Protein AF-A0A839WUX6-F1 (afdb_monomer)

Foldseek 3Di:
DDDDDDDDDDPDPPDPPPPPPWDDKDKDKAFAAQDDAPAWEWEDLDQKTKIAHLVVLVVLLVQQQDQPPCPDDDDDPPPDDSDDDPVNVVSNLSNVLSVQSVVFDWDPAAPPRRYTYHYPVSRDQSNLVNSVVCLNVNRIWMDGPPDPGTQGIWMWIKTRQDADPDDWIKIFIGSDPPDHGSDMHTHHRD

pLDDT: mean 83.86, std 19.48, range [37.06, 98.69]

Secondary structure (DSSP, 8-state):
---------------------PPPPEEEEEEPPS---SSEEEEEETTEEEEEEHHHHHHHHHTSPPPPP--S-S---TTS-S-SSHHHHHHHHHHHHHHHHHHSPPEEEE-TTS-EEEEGGGS-HHHHHHHHHHHHHT-SEEEETTSSS-BSEEEEEEE----SSSPPEEEEEESSTTSPPSEEEEE---

Structure (mmCIF, N/CA/C/O backbone):
data_AF-A0A839WUX6-F1
#
_entry.id   AF-A0A839WUX6-F1
#
loop_
_atom_site.group_PDB
_atom_site.id
_atom_site.type_symbol
_atom_site.label_atom_id
_atom_site.label_alt_id
_atom_site.label_comp_id
_atom_site.label_asym_id
_atom_site.label_entity_id
_atom_site.label_seq_id
_atom_site.pdbx_PDB_ins_code
_atom_site.Cartn_x
_atom_site.Cartn_y
_atom_site.Cartn_z
_atom_site.occupancy
_atom_site.B_iso_or_equiv
_atom_site.auth_seq_id
_atom_site.auth_comp_id
_atom_site.auth_asym_id
_atom_site.auth_atom_id
_atom_site.pdbx_PDB_model_num
ATOM 1 N N . MET A 1 1 ? -10.149 80.228 -37.136 1.00 40.75 1 MET A N 1
ATOM 2 C CA . MET A 1 1 ? -11.095 79.188 -36.665 1.00 40.75 1 MET A CA 1
ATOM 3 C C . MET A 1 1 ? -10.340 77.864 -36.632 1.00 40.75 1 MET A C 1
ATOM 5 O O . MET A 1 1 ? -10.045 77.323 -37.680 1.00 40.75 1 MET A O 1
ATOM 9 N N . ALA A 1 2 ? -9.654 77.556 -35.533 1.00 39.78 2 ALA A N 1
ATOM 10 C CA . ALA A 1 2 ? -10.158 76.909 -34.310 1.00 39.78 2 ALA A CA 1
ATOM 11 C C . ALA A 1 2 ? -10.103 75.365 -34.401 1.00 39.78 2 ALA A C 1
ATOM 13 O O . ALA A 1 2 ? -11.006 74.711 -34.904 1.00 39.78 2 ALA A O 1
ATOM 14 N N . LEU A 1 3 ? -8.946 74.877 -33.934 1.00 37.25 3 LEU A N 1
ATOM 15 C CA . LEU A 1 3 ? -8.505 73.569 -33.431 1.00 37.25 3 LEU A CA 1
ATOM 16 C C . LEU A 1 3 ? -9.354 72.296 -33.651 1.00 37.25 3 LEU A C 1
ATOM 18 O O . LEU A 1 3 ? -10.450 72.130 -33.120 1.00 37.25 3 LEU A O 1
ATOM 22 N N . ARG A 1 4 ? -8.686 71.316 -34.283 1.00 40.72 4 ARG A N 1
ATOM 23 C CA . ARG A 1 4 ? -8.955 69.868 -34.267 1.00 40.72 4 ARG A CA 1
ATOM 24 C C . ARG A 1 4 ? -9.012 69.324 -32.830 1.00 40.72 4 ARG A C 1
ATOM 26 O O . ARG A 1 4 ? -8.046 69.465 -32.084 1.00 40.72 4 ARG A O 1
ATOM 33 N N . ARG A 1 5 ? -10.093 68.622 -32.475 1.00 43.75 5 ARG A N 1
ATOM 34 C CA . ARG A 1 5 ? -10.152 67.745 -31.293 1.00 43.75 5 ARG A CA 1
ATOM 35 C C . ARG A 1 5 ? -9.674 66.346 -31.680 1.00 43.75 5 ARG A C 1
ATOM 37 O O . ARG A 1 5 ? -10.292 65.686 -32.508 1.00 43.75 5 ARG A O 1
ATOM 44 N N . ILE A 1 6 ? -8.563 65.926 -31.084 1.00 44.38 6 ILE A N 1
ATOM 45 C CA . ILE A 1 6 ? -8.033 64.563 -31.148 1.00 44.38 6 ILE A CA 1
ATOM 46 C C . ILE A 1 6 ? -8.808 63.743 -30.111 1.00 44.38 6 ILE A C 1
ATOM 48 O O . ILE A 1 6 ? -8.765 64.049 -28.922 1.00 44.38 6 ILE A O 1
ATOM 52 N N . GLY A 1 7 ? -9.563 62.746 -30.571 1.00 37.06 7 GLY A N 1
ATOM 53 C CA . GLY A 1 7 ? -10.232 61.783 -29.702 1.00 37.06 7 GLY A CA 1
ATOM 54 C C . GLY A 1 7 ? -9.217 60.789 -29.147 1.00 37.06 7 GLY A C 1
ATOM 55 O O . GLY A 1 7 ? -8.575 60.071 -29.909 1.00 37.06 7 GLY A O 1
ATOM 56 N N . ALA A 1 8 ? -9.070 60.751 -27.825 1.00 44.97 8 ALA A N 1
ATOM 57 C CA . ALA A 1 8 ? -8.334 59.704 -27.135 1.00 44.97 8 ALA A CA 1
ATOM 58 C C . ALA A 1 8 ? -9.238 58.468 -27.014 1.00 44.97 8 ALA A C 1
ATOM 60 O O . ALA A 1 8 ? -10.130 58.425 -26.169 1.00 44.97 8 ALA A O 1
ATOM 61 N N . PHE A 1 9 ? -9.028 57.472 -27.874 1.00 43.44 9 PHE A N 1
ATOM 62 C CA . PHE A 1 9 ? -9.563 56.128 -27.664 1.00 43.44 9 PHE A CA 1
ATOM 63 C C . PHE A 1 9 ? -8.596 55.383 -26.740 1.00 43.44 9 PHE A C 1
ATOM 65 O O . PHE A 1 9 ? -7.524 54.952 -27.159 1.00 43.44 9 PHE A O 1
ATOM 72 N N . ALA A 1 10 ? -8.955 55.275 -25.461 1.00 49.31 10 ALA A N 1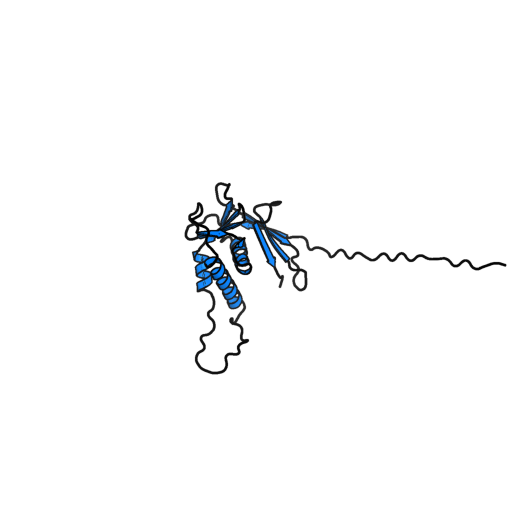
ATOM 73 C CA . ALA A 1 10 ? -8.266 54.401 -24.525 1.00 49.31 10 ALA A CA 1
ATOM 74 C C . ALA A 1 10 ? -8.616 52.947 -24.873 1.00 49.31 10 ALA A C 1
ATOM 76 O O . ALA A 1 10 ? -9.725 52.481 -24.612 1.00 49.31 10 ALA A O 1
ATOM 77 N N . LEU A 1 11 ? -7.678 52.242 -25.506 1.00 44.88 11 LEU A N 1
ATOM 78 C CA . LEU A 1 11 ? -7.774 50.807 -25.749 1.00 44.88 11 LEU A CA 1
ATOM 79 C C . LEU A 1 11 ? -7.509 50.084 -24.417 1.00 44.88 11 LEU A C 1
ATOM 81 O O . LEU A 1 11 ? -6.363 49.933 -23.996 1.00 44.88 11 LEU A O 1
ATOM 85 N N . ALA A 1 12 ? -8.568 49.673 -23.722 1.00 50.91 12 ALA A N 1
ATOM 86 C CA . ALA A 1 12 ? -8.447 48.772 -22.584 1.00 50.91 12 ALA A CA 1
ATOM 87 C C . ALA A 1 12 ? -8.091 47.371 -23.108 1.00 50.91 12 ALA A C 1
ATOM 89 O O . ALA A 1 12 ? -8.942 46.652 -23.631 1.00 50.91 12 ALA A O 1
ATOM 90 N N . LEU A 1 13 ? -6.814 47.000 -23.005 1.00 45.31 13 LEU A N 1
ATOM 91 C CA . LEU A 1 13 ? -6.336 45.638 -23.236 1.00 45.31 13 LEU A CA 1
ATOM 92 C C . LEU A 1 13 ? -6.881 44.730 -22.126 1.00 45.31 13 LEU A C 1
ATOM 94 O O . LEU A 1 13 ? -6.291 44.611 -21.055 1.00 45.31 13 LEU A O 1
ATOM 98 N N . ALA A 1 14 ? -8.021 44.090 -22.380 1.00 52.53 14 ALA A N 1
ATOM 99 C CA . ALA A 1 14 ? -8.452 42.936 -21.608 1.00 52.53 14 ALA A CA 1
ATOM 100 C C . ALA A 1 14 ? -7.542 41.756 -21.978 1.00 52.53 14 ALA A C 1
ATOM 102 O O . ALA A 1 14 ? -7.721 41.115 -23.012 1.00 52.53 14 ALA A O 1
ATOM 103 N N . LEU A 1 15 ? -6.522 41.502 -21.156 1.00 47.84 15 LEU A N 1
ATOM 104 C CA . LEU A 1 15 ? -5.757 40.260 -21.218 1.00 47.84 15 LEU A CA 1
ATOM 105 C C . LEU A 1 15 ? -6.708 39.101 -20.882 1.00 47.84 15 LEU A C 1
ATOM 107 O O . LEU A 1 15 ? -7.312 39.125 -19.806 1.00 47.84 15 LEU A O 1
ATOM 111 N N . PRO A 1 16 ? -6.860 38.085 -21.749 1.00 46.44 16 PRO A N 1
ATOM 112 C CA . PRO A 1 16 ? -7.576 36.883 -21.368 1.00 46.44 16 P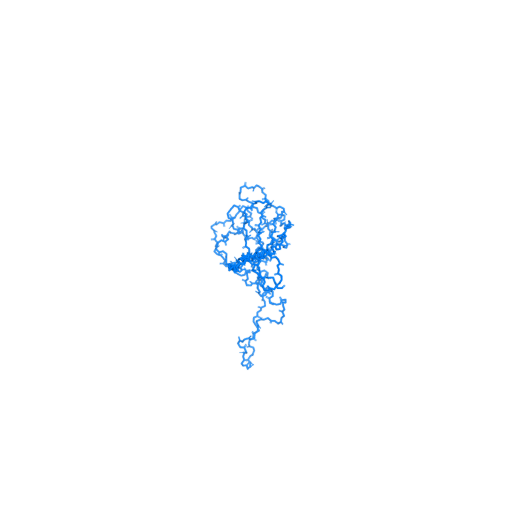RO A CA 1
ATOM 113 C C . PRO A 1 16 ? -6.741 36.172 -20.302 1.00 46.44 16 PRO A C 1
ATOM 115 O O . PRO A 1 16 ? -5.665 35.641 -20.580 1.00 46.44 16 PRO A O 1
ATOM 118 N N . THR A 1 17 ? -7.226 36.159 -19.063 1.00 48.28 17 THR A N 1
ATOM 119 C CA . THR A 1 17 ? -6.789 35.185 -18.067 1.00 48.28 17 THR A CA 1
ATOM 120 C C . THR A 1 17 ? -7.213 33.816 -18.578 1.00 48.28 17 THR A C 1
ATOM 122 O O . THR A 1 17 ? -8.337 33.366 -18.365 1.00 48.28 17 THR A O 1
ATOM 125 N N . ALA A 1 18 ? -6.313 33.154 -19.306 1.00 48.53 18 ALA A N 1
ATOM 126 C CA . ALA A 1 18 ? -6.436 31.740 -19.597 1.00 48.53 18 ALA A CA 1
ATOM 127 C C . ALA A 1 18 ? -6.372 30.999 -18.256 1.00 48.53 18 ALA A C 1
ATOM 129 O O . ALA A 1 18 ? -5.299 30.667 -17.756 1.00 48.53 18 ALA A O 1
ATOM 130 N N . ALA A 1 19 ? -7.532 30.793 -17.633 1.00 49.84 19 ALA A N 1
ATOM 131 C CA . ALA A 1 19 ? -7.674 29.838 -16.556 1.00 49.84 19 ALA A CA 1
ATOM 132 C C . ALA A 1 19 ? -7.263 28.487 -17.142 1.00 49.84 19 ALA A C 1
ATOM 134 O O . ALA A 1 19 ? -7.965 27.935 -17.991 1.00 49.84 19 ALA A O 1
ATOM 135 N N . ALA A 1 20 ? -6.085 27.994 -16.759 1.00 53.69 20 ALA A N 1
ATOM 136 C CA . ALA A 1 20 ? -5.657 26.655 -17.116 1.00 53.69 20 ALA A CA 1
ATOM 137 C C . ALA A 1 20 ? -6.766 25.699 -16.664 1.00 53.69 20 ALA A C 1
ATOM 139 O O . ALA A 1 20 ? -7.013 25.564 -15.466 1.00 53.69 20 ALA A O 1
ATOM 140 N N . ALA A 1 21 ? -7.481 25.105 -17.623 1.00 52.75 21 ALA A N 1
ATOM 141 C CA . ALA A 1 21 ? -8.574 24.189 -17.344 1.00 52.75 21 ALA A CA 1
ATOM 142 C C . ALA A 1 21 ? -8.025 23.056 -16.471 1.00 52.75 21 ALA A C 1
ATOM 144 O O . ALA A 1 21 ? -7.195 22.263 -16.924 1.00 52.75 21 ALA A O 1
ATOM 145 N N . GLN A 1 22 ? -8.410 23.044 -15.197 1.00 54.69 22 GLN A N 1
ATOM 146 C CA . GLN A 1 22 ? -8.054 21.985 -14.267 1.00 54.69 22 GLN A CA 1
ATOM 147 C C . GLN A 1 22 ? -8.889 20.770 -14.658 1.00 54.69 22 GLN A C 1
ATOM 149 O O . GLN A 1 22 ? -10.117 20.830 -14.641 1.00 54.69 22 GLN A O 1
ATOM 154 N N . THR A 1 23 ? -8.236 19.683 -15.066 1.00 58.88 23 THR A N 1
ATOM 155 C CA . THR A 1 23 ? -8.944 18.424 -15.295 1.00 58.88 23 THR A CA 1
ATOM 156 C C . THR A 1 23 ? -9.556 17.987 -13.964 1.00 58.88 23 THR A C 1
ATOM 158 O O . THR A 1 23 ? -8.824 17.951 -12.968 1.00 58.88 23 THR A O 1
ATOM 161 N N . PRO A 1 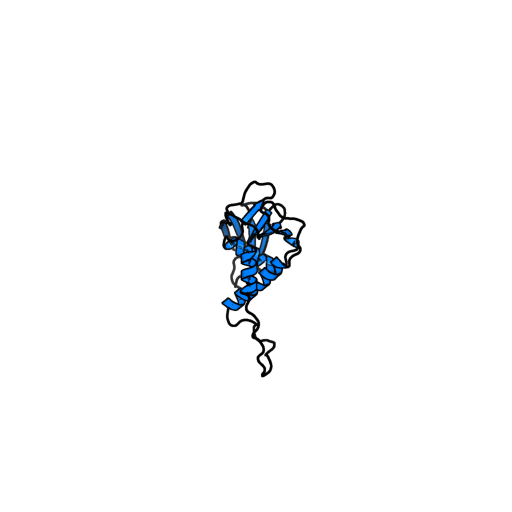24 ? -10.865 17.683 -13.916 1.00 66.12 24 PRO A N 1
ATOM 162 C CA . PRO A 1 24 ? -11.521 17.310 -12.674 1.00 66.12 24 PRO A CA 1
ATOM 163 C C . PRO A 1 24 ? -10.837 16.089 -12.063 1.00 66.12 24 PRO A C 1
ATOM 165 O O . PRO A 1 24 ? -10.414 15.168 -12.767 1.00 66.12 24 PRO A O 1
ATOM 168 N N . ALA A 1 25 ? -10.700 16.109 -10.739 1.00 78.50 25 ALA A N 1
ATOM 169 C CA . ALA A 1 25 ? -10.183 14.969 -10.008 1.00 78.50 25 ALA A CA 1
ATOM 170 C C . ALA A 1 25 ? -11.105 13.760 -10.215 1.00 78.50 25 ALA A C 1
ATOM 172 O O . ALA A 1 25 ? -12.328 13.899 -10.240 1.00 78.50 25 ALA A O 1
ATOM 173 N N . THR A 1 26 ? -10.515 12.576 -10.349 1.00 86.81 26 THR A N 1
ATOM 174 C CA . THR A 1 26 ? -11.266 11.315 -10.401 1.00 86.81 26 THR A CA 1
ATOM 175 C C . THR A 1 26 ? -11.136 10.619 -9.059 1.00 86.81 26 THR A C 1
ATOM 177 O O . THR A 1 26 ? -10.034 10.515 -8.526 1.00 86.81 26 THR A O 1
ATOM 180 N N . SER A 1 27 ? -12.256 10.169 -8.500 1.00 92.50 27 SER A N 1
ATOM 181 C CA . SER A 1 27 ? -12.308 9.493 -7.204 1.00 92.50 27 SER A CA 1
ATOM 182 C C . SER A 1 27 ? -12.949 8.124 -7.362 1.00 92.50 27 SER A C 1
ATOM 184 O O . SER A 1 27 ? -13.981 7.998 -8.019 1.00 92.50 27 SER A O 1
ATOM 186 N N . GLN A 1 28 ? -12.355 7.110 -6.740 1.00 94.88 28 GLN A N 1
ATOM 187 C CA . GLN A 1 28 ? -12.870 5.743 -6.735 1.00 94.88 28 GLN A CA 1
ATOM 188 C C . GLN A 1 28 ? -12.670 5.095 -5.366 1.00 94.88 28 GLN A C 1
ATOM 190 O O . GLN A 1 28 ? -11.668 5.351 -4.698 1.00 94.88 28 GLN A O 1
ATOM 195 N N . ARG A 1 29 ? -13.613 4.244 -4.950 1.00 97.38 29 ARG A N 1
ATOM 196 C CA . ARG A 1 29 ? -13.428 3.385 -3.775 1.00 97.38 29 ARG A CA 1
ATOM 197 C C . ARG A 1 29 ? -12.785 2.079 -4.224 1.00 97.38 29 ARG A C 1
ATOM 199 O O . ARG A 1 29 ? -13.286 1.428 -5.135 1.00 97.38 29 ARG A O 1
ATOM 206 N N . ILE A 1 30 ? -11.687 1.722 -3.579 1.00 97.50 30 ILE A N 1
ATOM 207 C CA . ILE A 1 30 ? -10.935 0.495 -3.822 1.00 97.50 30 ILE A CA 1
ATOM 208 C C . ILE A 1 30 ? -11.136 -0.419 -2.624 1.00 97.50 30 ILE A C 1
ATOM 210 O O . ILE A 1 30 ? -10.915 0.012 -1.493 1.00 97.50 30 ILE A O 1
ATOM 214 N N . ALA A 1 31 ? -11.551 -1.658 -2.881 1.00 98.12 31 ALA A N 1
ATOM 215 C CA . ALA A 1 31 ? -11.682 -2.671 -1.844 1.00 98.12 31 ALA A CA 1
ATOM 216 C C . ALA A 1 31 ? -10.306 -3.039 -1.271 1.00 98.12 31 ALA A C 1
ATOM 218 O O . ALA A 1 31 ? -9.345 -3.219 -2.017 1.00 98.12 31 ALA A O 1
ATOM 219 N N . THR A 1 32 ? -10.225 -3.157 0.047 1.00 98.06 32 THR A N 1
ATOM 220 C CA . THR A 1 32 ? -9.020 -3.579 0.770 1.00 98.06 32 THR A CA 1
ATOM 221 C C . THR A 1 32 ? -9.139 -5.031 1.213 1.00 98.06 32 THR A C 1
ATOM 223 O O . THR A 1 32 ? -10.222 -5.619 1.189 1.00 98.06 32 THR A O 1
ATOM 226 N N . ALA A 1 33 ? -8.021 -5.636 1.612 1.00 97.31 33 ALA A N 1
ATOM 227 C CA . ALA A 1 33 ? -8.030 -7.013 2.081 1.00 97.31 33 ALA A CA 1
ATOM 228 C C . ALA A 1 33 ? -8.921 -7.152 3.329 1.00 97.31 33 ALA A C 1
ATOM 230 O O . ALA A 1 33 ? -8.719 -6.467 4.332 1.00 97.31 33 ALA A O 1
ATOM 231 N N . ALA A 1 34 ? -9.880 -8.080 3.276 1.00 95.50 34 ALA A N 1
ATOM 232 C CA . ALA A 1 34 ? -10.818 -8.350 4.370 1.00 95.50 34 ALA A CA 1
ATOM 233 C C . ALA A 1 34 ? -10.173 -9.074 5.568 1.00 95.50 34 ALA A C 1
ATOM 235 O O . ALA A 1 34 ? -10.786 -9.210 6.625 1.00 95.50 34 ALA A O 1
ATOM 236 N N . ALA A 1 35 ? -8.945 -9.568 5.403 1.00 95.00 35 ALA A N 1
ATOM 237 C CA . ALA A 1 35 ? -8.176 -10.229 6.443 1.00 95.00 35 ALA A CA 1
ATOM 238 C C . ALA A 1 35 ? -6.681 -9.961 6.255 1.00 95.00 35 ALA A C 1
ATOM 240 O O . ALA A 1 35 ? -6.199 -9.794 5.135 1.00 95.00 35 ALA A O 1
ATOM 241 N N . ILE A 1 36 ? -5.945 -9.981 7.364 1.00 95.75 36 ILE A N 1
ATOM 242 C CA . ILE A 1 36 ? -4.486 -9.982 7.383 1.00 95.75 36 ILE A CA 1
ATOM 243 C C . ILE A 1 36 ? -4.013 -10.998 8.418 1.00 95.75 36 ILE A C 1
ATOM 245 O O . ILE A 1 36 ? -4.611 -11.132 9.486 1.00 95.75 36 ILE A O 1
ATOM 249 N N . ALA A 1 37 ? -2.953 -11.727 8.086 1.00 93.19 37 ALA A N 1
ATOM 250 C CA . ALA A 1 37 ? -2.324 -12.684 8.979 1.00 93.19 37 ALA A CA 1
ATOM 251 C C . ALA A 1 37 ? -0.818 -12.430 9.032 1.00 93.19 37 ALA A C 1
ATOM 253 O O . ALA A 1 37 ? -0.200 -12.081 8.023 1.00 93.19 37 ALA A O 1
ATOM 254 N N . ALA A 1 38 ? -0.230 -12.634 10.209 1.00 94.19 38 ALA A N 1
ATOM 255 C CA . ALA A 1 38 ? 1.215 -12.663 10.354 1.00 94.19 38 ALA A CA 1
ATOM 256 C C . ALA A 1 38 ? 1.813 -13.867 9.583 1.00 94.19 38 ALA A C 1
ATOM 258 O O . ALA A 1 38 ? 1.201 -14.939 9.570 1.00 94.19 38 ALA A O 1
ATOM 259 N N . PRO A 1 39 ? 3.006 -13.730 8.973 1.00 96.56 39 PRO A N 1
ATOM 260 C CA . PRO A 1 39 ? 3.871 -12.550 8.992 1.00 96.56 39 PRO A CA 1
ATOM 261 C C . PRO A 1 39 ? 3.406 -11.441 8.031 1.00 96.56 39 PRO A C 1
ATOM 263 O O . PRO A 1 39 ? 3.121 -11.669 6.855 1.00 96.56 39 PRO A O 1
ATOM 266 N N . CYS A 1 40 ? 3.392 -10.207 8.532 1.00 98.38 40 CYS A N 1
ATOM 267 C CA . CYS A 1 40 ? 2.987 -9.013 7.793 1.00 98.38 40 CYS A CA 1
ATOM 268 C C . CYS A 1 40 ? 3.798 -7.790 8.236 1.00 98.38 40 CYS A C 1
ATOM 270 O O . CYS A 1 40 ? 4.419 -7.794 9.300 1.00 98.38 40 CYS A O 1
ATOM 272 N N . LEU A 1 41 ? 3.791 -6.748 7.407 1.00 98.56 41 LEU A N 1
ATOM 273 C CA . LEU A 1 41 ? 4.385 -5.443 7.682 1.00 98.56 41 LEU A CA 1
ATOM 274 C C . LEU A 1 41 ? 3.284 -4.376 7.717 1.00 98.56 41 LEU A C 1
ATOM 276 O O . LEU A 1 41 ? 2.640 -4.124 6.706 1.00 98.56 41 LEU A O 1
ATOM 280 N N . SER A 1 42 ? 3.096 -3.740 8.865 1.00 98.19 42 SER A N 1
ATOM 281 C CA . SER A 1 42 ? 2.199 -2.609 9.086 1.00 98.19 42 SER A CA 1
ATOM 282 C C . SER A 1 42 ? 2.946 -1.293 8.932 1.00 98.19 42 SER A C 1
ATOM 284 O O . SER A 1 42 ? 3.906 -1.033 9.661 1.00 98.19 42 SER A O 1
ATOM 286 N N . ILE A 1 43 ? 2.493 -0.467 7.995 1.00 98.69 43 ILE A N 1
ATOM 287 C CA . ILE A 1 43 ? 2.991 0.890 7.785 1.00 98.69 43 ILE A CA 1
ATOM 288 C C . ILE A 1 43 ? 2.100 1.869 8.551 1.00 98.69 43 ILE A C 1
ATOM 290 O O . ILE A 1 43 ? 0.901 1.945 8.280 1.00 98.69 43 ILE A O 1
ATOM 294 N N . GLU A 1 44 ? 2.685 2.614 9.489 1.00 98.38 44 GLU A N 1
ATOM 295 C CA . GLU A 1 44 ? 1.980 3.589 10.327 1.00 98.38 44 GLU A CA 1
ATOM 296 C C . GLU A 1 44 ? 1.984 4.963 9.663 1.00 98.38 44 GLU A C 1
ATOM 298 O O . GLU A 1 44 ? 3.040 5.534 9.394 1.00 98.38 44 GLU A O 1
ATOM 303 N N . ALA A 1 45 ? 0.796 5.505 9.413 1.00 97.62 45 ALA A N 1
ATOM 304 C CA . ALA A 1 45 ? 0.576 6.826 8.843 1.00 97.62 45 ALA A CA 1
ATOM 305 C C . ALA A 1 45 ? -0.387 7.612 9.748 1.00 97.62 45 ALA A C 1
ATOM 307 O O . ALA A 1 45 ? -1.587 7.736 9.483 1.00 97.62 45 ALA A O 1
ATOM 308 N N . GLY A 1 46 ? 0.138 8.118 10.867 1.00 94.62 46 GLY A N 1
ATOM 309 C CA . GLY A 1 46 ? -0.685 8.703 11.926 1.00 94.62 46 GLY A CA 1
ATOM 310 C C . GLY A 1 46 ? -1.519 7.629 12.629 1.00 94.62 46 GLY A C 1
ATOM 311 O O . GLY A 1 46 ? -0.964 6.672 13.154 1.00 94.62 46 GLY A O 1
ATOM 312 N N . SER A 1 47 ? -2.849 7.776 12.647 1.00 95.50 47 SER A N 1
ATOM 313 C CA . SER A 1 47 ? -3.750 6.750 13.200 1.00 95.50 47 SER A CA 1
ATOM 314 C C . SER A 1 47 ? -4.113 5.645 12.207 1.00 95.50 47 SER A C 1
ATOM 316 O O . SER A 1 47 ? -4.743 4.667 12.604 1.00 95.50 47 SER A O 1
ATOM 318 N N . VAL A 1 48 ? -3.743 5.788 10.929 1.00 98.25 48 VAL A N 1
ATOM 319 C CA . VAL A 1 48 ? -4.043 4.807 9.880 1.00 98.25 48 VAL A CA 1
ATOM 320 C C . VAL A 1 48 ? -2.882 3.837 9.728 1.00 98.25 48 VAL A C 1
ATOM 322 O O . VAL A 1 48 ? -1.723 4.237 9.655 1.00 98.25 48 VAL A O 1
ATOM 325 N N . MET A 1 49 ? -3.220 2.561 9.630 1.00 98.31 49 MET A N 1
ATOM 326 C CA . MET A 1 49 ? -2.292 1.452 9.503 1.00 98.31 49 MET A CA 1
ATOM 327 C C . MET A 1 49 ? -2.565 0.730 8.187 1.00 98.31 49 MET A C 1
ATOM 329 O O . MET A 1 49 ? -3.712 0.374 7.901 1.00 98.31 49 MET A O 1
ATOM 333 N N . VAL A 1 50 ? -1.519 0.513 7.389 1.00 98.62 50 VAL A N 1
ATOM 334 C CA . VAL A 1 50 ? -1.591 -0.263 6.143 1.00 98.62 50 VAL A CA 1
ATOM 335 C C . VAL A 1 50 ? -0.776 -1.535 6.312 1.00 98.62 50 VAL A C 1
ATOM 337 O O . VAL A 1 50 ? 0.453 -1.490 6.332 1.00 98.62 50 VAL A O 1
ATOM 340 N N . SER A 1 51 ? -1.453 -2.669 6.435 1.00 98.50 51 SER A N 1
ATOM 341 C CA . SER A 1 51 ? -0.818 -3.964 6.656 1.00 98.50 51 SER A CA 1
ATOM 342 C C . SER A 1 51 ? -0.635 -4.713 5.336 1.00 98.50 51 SER A C 1
ATOM 344 O O . SER A 1 51 ? -1.587 -4.962 4.596 1.00 98.50 51 SER A O 1
ATOM 346 N N . LEU A 1 52 ? 0.615 -5.066 5.053 1.00 98.62 52 LEU A N 1
ATOM 347 C CA . LEU A 1 52 ? 1.085 -5.701 3.828 1.00 98.62 52 LEU A CA 1
ATOM 348 C C . LEU A 1 52 ? 1.502 -7.148 4.134 1.00 98.62 52 LEU A C 1
ATOM 350 O O . LEU A 1 52 ? 2.305 -7.351 5.054 1.00 98.62 52 LEU A O 1
ATOM 354 N N . PRO A 1 53 ? 1.027 -8.158 3.386 1.00 98.25 53 PRO A N 1
ATOM 355 C CA . PRO A 1 53 ? 1.508 -9.528 3.538 1.00 98.25 53 PRO A CA 1
ATOM 356 C C . PRO A 1 53 ? 3.015 -9.613 3.264 1.00 98.25 53 PRO A C 1
ATOM 358 O O . PRO A 1 53 ? 3.481 -9.232 2.186 1.00 98.25 53 PRO A O 1
ATOM 361 N N . LEU A 1 54 ? 3.795 -10.127 4.224 1.00 98.06 54 LEU A N 1
ATOM 362 C CA . LEU A 1 54 ? 5.256 -10.186 4.079 1.00 98.06 54 LEU A CA 1
ATOM 363 C C . LEU A 1 54 ? 5.654 -11.109 2.916 1.00 98.06 54 LEU A C 1
ATOM 365 O O . LEU A 1 54 ? 6.552 -10.783 2.144 1.00 98.06 54 LEU A O 1
ATOM 369 N N . VAL A 1 55 ? 4.903 -12.200 2.736 1.00 97.50 55 VAL A N 1
ATOM 370 C CA . VAL A 1 55 ? 5.091 -13.178 1.655 1.00 97.50 55 VAL A CA 1
ATOM 371 C C . VAL A 1 55 ? 5.029 -12.550 0.261 1.00 97.50 55 VAL A C 1
ATOM 373 O O . VAL A 1 55 ? 5.761 -12.965 -0.637 1.00 97.50 55 VAL A O 1
ATOM 376 N N . ASP A 1 56 ? 4.194 -11.530 0.056 1.00 97.69 56 ASP A N 1
ATOM 377 C CA . ASP A 1 56 ? 4.066 -10.880 -1.249 1.00 97.69 56 ASP A CA 1
ATOM 378 C C . ASP A 1 56 ? 5.233 -9.927 -1.516 1.00 97.69 56 ASP A C 1
ATOM 380 O O . ASP A 1 56 ? 5.710 -9.834 -2.651 1.00 97.69 56 ASP A O 1
ATOM 384 N N . LEU A 1 57 ? 5.746 -9.274 -0.468 1.00 98.31 57 LEU A N 1
ATOM 385 C CA . LEU A 1 57 ? 6.966 -8.472 -0.547 1.00 98.31 57 LEU A CA 1
ATOM 386 C C . LEU A 1 57 ? 8.175 -9.361 -0.861 1.00 98.31 57 LEU A C 1
ATOM 388 O O . LEU A 1 57 ? 8.933 -9.075 -1.786 1.00 98.31 57 LEU A O 1
ATOM 392 N N . GLU A 1 58 ? 8.330 -10.471 -0.145 1.00 98.25 58 GLU A N 1
ATOM 393 C CA . GLU A 1 58 ? 9.407 -11.438 -0.370 1.00 98.25 58 GLU A CA 1
ATOM 394 C C . GLU A 1 58 ? 9.331 -12.045 -1.773 1.00 98.25 58 GLU A C 1
ATOM 396 O O . GLU A 1 58 ? 10.335 -12.087 -2.486 1.00 98.25 58 GLU A O 1
ATOM 401 N N . ARG A 1 59 ? 8.130 -12.429 -2.227 1.00 97.69 59 ARG A N 1
ATOM 402 C CA . ARG A 1 59 ? 7.917 -12.924 -3.592 1.00 97.69 59 ARG A CA 1
ATOM 403 C C . ARG A 1 59 ? 8.319 -11.883 -4.633 1.00 97.69 59 ARG A C 1
ATOM 405 O O . ARG A 1 59 ? 8.937 -12.244 -5.630 1.00 97.69 59 ARG A O 1
ATOM 412 N N . ALA A 1 60 ? 8.006 -10.607 -4.412 1.00 97.31 60 ALA A N 1
ATOM 413 C CA . ALA A 1 60 ? 8.429 -9.537 -5.309 1.00 97.31 60 ALA A CA 1
ATOM 414 C C . ALA A 1 60 ? 9.958 -9.375 -5.349 1.00 97.31 60 ALA A C 1
ATOM 416 O O . ALA A 1 60 ? 10.507 -9.131 -6.423 1.00 97.31 60 ALA A O 1
ATOM 417 N N . VAL A 1 61 ? 10.654 -9.544 -4.219 1.00 97.75 61 VAL A N 1
ATOM 418 C CA . VAL A 1 61 ? 12.127 -9.531 -4.178 1.00 97.75 61 VAL A CA 1
ATOM 419 C C . VAL A 1 61 ? 12.716 -10.720 -4.933 1.00 97.75 61 VAL A C 1
ATOM 421 O O . VAL A 1 61 ? 13.650 -10.536 -5.710 1.00 97.75 61 VAL A O 1
ATOM 424 N N . VAL A 1 62 ? 12.171 -11.923 -4.740 1.00 96.62 62 VAL A N 1
ATOM 425 C CA . VAL A 1 62 ? 12.636 -13.144 -5.421 1.00 96.62 62 VAL A CA 1
ATOM 426 C C . VAL A 1 62 ? 12.381 -13.076 -6.928 1.00 96.62 62 VAL A C 1
ATOM 428 O O . VAL A 1 62 ? 13.231 -13.485 -7.711 1.00 96.62 62 VAL A O 1
ATOM 431 N N . ALA A 1 63 ? 11.242 -12.517 -7.343 1.00 93.56 63 ALA A N 1
ATOM 432 C CA . ALA A 1 63 ? 10.882 -12.346 -8.750 1.00 93.56 63 ALA A CA 1
ATOM 433 C C . ALA A 1 63 ? 11.664 -11.225 -9.460 1.00 93.56 63 ALA A C 1
ATOM 435 O O . ALA A 1 63 ? 11.473 -11.010 -10.657 1.00 93.56 63 ALA A O 1
ATOM 436 N N . ARG A 1 64 ? 12.522 -10.489 -8.741 1.00 91.19 64 ARG A N 1
ATOM 437 C CA . ARG A 1 64 ? 13.347 -9.428 -9.315 1.00 91.19 64 ARG A CA 1
ATOM 438 C C . ARG A 1 64 ? 14.327 -10.024 -10.338 1.00 91.19 64 ARG A C 1
ATOM 440 O O . ARG A 1 64 ? 15.160 -10.844 -9.937 1.00 91.19 64 ARG A O 1
ATOM 447 N N . PRO A 1 65 ? 14.294 -9.581 -11.612 1.00 88.31 65 PRO A N 1
ATOM 448 C CA . PRO A 1 65 ? 15.278 -9.997 -12.604 1.00 88.31 65 PRO A CA 1
ATOM 449 C C . PRO A 1 65 ? 16.696 -9.726 -12.099 1.00 88.31 65 PRO A C 1
ATOM 451 O O . PRO A 1 65 ? 16.975 -8.656 -11.551 1.00 88.31 65 PRO A O 1
ATOM 454 N N . GLN A 1 66 ? 17.578 -10.711 -12.251 1.00 78.94 66 GLN A N 1
ATOM 455 C CA . GLN A 1 66 ? 18.996 -10.529 -11.965 1.00 78.94 66 GLN A CA 1
ATOM 456 C C . GLN A 1 66 ? 19.673 -9.901 -13.183 1.00 78.94 66 GLN A C 1
ATOM 458 O O . GLN A 1 66 ? 19.293 -10.228 -14.311 1.00 78.94 66 GLN A O 1
ATOM 463 N N . PRO A 1 67 ? 20.679 -9.031 -12.984 1.00 67.25 67 PRO A N 1
ATOM 464 C CA . PRO A 1 67 ? 21.509 -8.597 -14.095 1.00 67.25 67 PRO A CA 1
ATOM 465 C C . PRO A 1 67 ? 22.074 -9.836 -14.805 1.00 6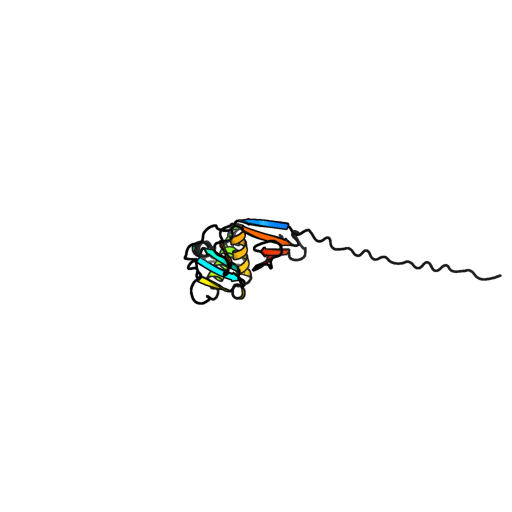7.25 67 PRO A C 1
ATOM 467 O O . PRO A 1 67 ? 22.413 -10.813 -14.125 1.00 67.25 67 PRO A O 1
ATOM 470 N N . PRO A 1 68 ? 22.180 -9.824 -16.144 1.00 61.59 68 PRO A N 1
ATOM 471 C CA . PRO A 1 68 ? 22.787 -10.933 -16.865 1.00 61.59 68 PRO A CA 1
ATOM 472 C C . PRO A 1 68 ? 24.172 -11.212 -16.269 1.00 61.59 68 PRO A C 1
ATOM 474 O O . PRO A 1 68 ? 24.993 -10.300 -16.127 1.00 61.59 68 PRO A O 1
ATOM 477 N N . GLN A 1 69 ? 24.417 -12.462 -15.858 1.00 57.38 69 GLN A N 1
ATOM 478 C CA . GLN A 1 69 ? 25.748 -12.867 -15.414 1.00 57.38 69 GLN A CA 1
ATOM 479 C C . GLN A 1 69 ? 26.705 -12.625 -16.580 1.00 57.38 69 GLN A C 1
ATOM 481 O O . GLN A 1 69 ? 26.464 -13.095 -17.689 1.00 57.38 69 GLN A O 1
ATOM 486 N N . LYS A 1 70 ? 27.763 -11.845 -16.334 1.00 54.47 70 LYS A N 1
ATOM 487 C CA . LYS A 1 70 ? 28.847 -11.620 -17.291 1.00 54.47 70 LYS A CA 1
ATOM 488 C C . LYS A 1 70 ? 29.566 -12.950 -17.514 1.00 54.47 70 LYS A C 1
ATOM 490 O O . LYS A 1 70 ? 30.549 -13.238 -16.838 1.00 54.47 70 LYS A O 1
ATOM 495 N N . GLU A 1 71 ? 29.057 -13.780 -18.412 1.00 51.41 71 GLU A N 1
ATOM 496 C CA . GLU A 1 71 ? 29.853 -14.857 -18.978 1.00 51.41 71 GLU A CA 1
ATOM 497 C C . GLU A 1 71 ? 30.949 -14.182 -19.805 1.00 51.41 71 GLU A C 1
ATOM 499 O O . GLU A 1 71 ? 30.675 -13.263 -20.578 1.00 51.41 71 GLU A O 1
ATOM 504 N N . ASN A 1 72 ? 32.200 -14.520 -19.499 1.00 54.53 72 ASN A N 1
ATOM 505 C CA . ASN A 1 72 ? 33.392 -13.907 -20.068 1.00 54.53 72 ASN A CA 1
ATOM 506 C C . ASN A 1 72 ? 33.260 -13.787 -21.592 1.00 54.53 72 ASN A C 1
ATOM 508 O O . ASN A 1 72 ? 33.332 -14.801 -22.269 1.00 54.53 72 ASN A O 1
ATOM 512 N N . ASP A 1 73 ? 33.030 -12.580 -22.113 1.00 47.84 73 ASP A N 1
ATOM 513 C CA . ASP A 1 73 ? 33.739 -12.008 -23.259 1.00 47.84 73 ASP A CA 1
ATOM 514 C C . ASP A 1 73 ? 33.051 -10.740 -23.784 1.00 47.84 73 ASP A C 1
ATOM 516 O O . ASP A 1 73 ? 31.863 -10.710 -24.088 1.00 47.84 73 ASP A O 1
ATOM 520 N N . ARG A 1 74 ? 33.888 -9.711 -23.966 1.00 50.12 74 ARG A N 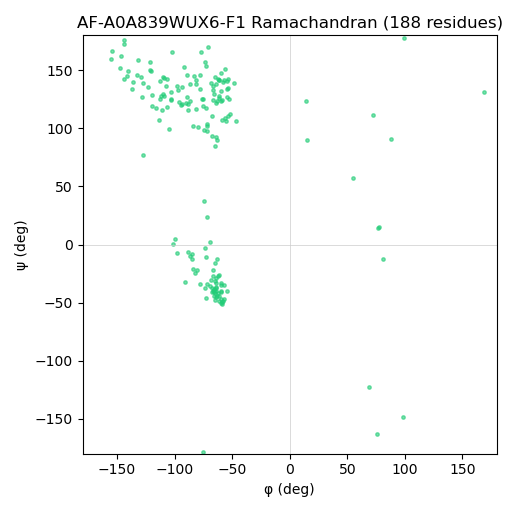1
ATOM 521 C CA . ARG A 1 74 ? 33.645 -8.409 -24.614 1.00 50.12 74 ARG A CA 1
ATOM 522 C C . ARG A 1 74 ? 32.780 -7.417 -23.837 1.00 50.12 74 ARG A C 1
ATOM 524 O O . ARG A 1 74 ? 31.584 -7.590 -23.670 1.00 50.12 74 ARG A O 1
ATOM 531 N N . ALA A 1 75 ? 33.468 -6.350 -23.410 1.00 51.38 75 ALA A N 1
ATOM 532 C CA . ALA A 1 75 ? 32.965 -5.028 -23.041 1.00 51.38 75 ALA A CA 1
ATOM 533 C C . ALA A 1 75 ? 31.449 -4.979 -22.822 1.00 51.38 75 ALA A C 1
ATOM 535 O O . ALA A 1 75 ? 30.690 -4.722 -23.752 1.00 51.38 75 ALA A O 1
ATOM 536 N N . ALA A 1 76 ? 31.035 -5.231 -21.578 1.00 56.62 76 ALA A N 1
ATOM 537 C CA . ALA A 1 76 ? 29.699 -4.878 -21.138 1.00 56.62 76 ALA A CA 1
ATOM 538 C C . ALA A 1 76 ? 29.493 -3.401 -21.476 1.00 56.62 76 ALA A C 1
ATOM 540 O O . ALA A 1 76 ? 30.190 -2.548 -20.922 1.00 56.62 76 ALA A O 1
ATOM 541 N N . ASP A 1 77 ? 28.595 -3.136 -22.418 1.00 59.31 77 ASP A N 1
ATOM 542 C CA . ASP A 1 77 ? 28.056 -1.808 -22.629 1.00 59.31 77 ASP A CA 1
ATOM 543 C C . ASP A 1 77 ? 27.479 -1.371 -21.280 1.00 59.31 77 ASP A C 1
ATOM 545 O O . ASP A 1 77 ? 26.508 -1.952 -20.789 1.00 59.31 77 ASP A O 1
ATOM 549 N N . LEU A 1 78 ? 28.175 -0.455 -20.602 1.00 58.72 78 LEU A N 1
ATOM 550 C CA . LEU A 1 78 ? 27.820 -0.008 -19.253 1.00 58.72 78 LEU A CA 1
ATOM 551 C C . LEU A 1 78 ? 26.451 0.692 -19.240 1.00 58.72 78 LEU A C 1
ATOM 553 O O . LEU A 1 78 ? 25.882 0.863 -18.163 1.00 58.72 78 LEU A O 1
ATOM 557 N N . ASP A 1 79 ? 25.923 1.018 -20.423 1.00 62.44 79 ASP A N 1
ATOM 558 C CA . ASP A 1 79 ? 24.647 1.688 -20.638 1.00 62.44 79 ASP A CA 1
ATOM 559 C C . ASP A 1 79 ? 23.513 0.727 -21.053 1.00 62.44 79 ASP A C 1
ATOM 561 O O . ASP A 1 79 ? 22.371 1.158 -21.237 1.00 62.44 79 ASP A O 1
ATOM 565 N N . ALA A 1 80 ? 23.778 -0.583 -21.174 1.00 64.62 80 ALA A N 1
ATOM 566 C CA . ALA A 1 80 ? 22.736 -1.553 -21.501 1.00 64.62 80 ALA A CA 1
ATOM 567 C C . ALA A 1 80 ? 21.690 -1.649 -20.365 1.00 64.62 80 ALA A C 1
ATOM 569 O O . ALA A 1 80 ? 22.060 -1.847 -19.200 1.00 64.62 80 ALA A O 1
ATOM 570 N N . PRO A 1 81 ? 20.378 -1.553 -20.667 1.00 68.56 81 PRO A N 1
ATOM 571 C CA . PRO A 1 81 ? 19.331 -1.674 -19.659 1.00 68.56 81 PRO A CA 1
ATOM 572 C C . PRO A 1 81 ? 19.412 -3.006 -18.907 1.00 68.56 81 PRO A C 1
ATOM 574 O O . PRO A 1 81 ? 19.632 -4.061 -19.498 1.00 68.56 81 PRO A O 1
ATOM 577 N N . LEU A 1 82 ? 19.152 -2.975 -17.597 1.00 75.81 82 LEU A N 1
ATOM 578 C CA . LEU A 1 82 ? 19.134 -4.170 -16.739 1.00 75.81 82 LEU A CA 1
ATOM 579 C C . LEU A 1 82 ? 17.949 -5.123 -17.018 1.00 75.81 82 LEU A C 1
ATOM 581 O O . LEU A 1 82 ? 17.774 -6.101 -16.298 1.00 75.81 82 LEU A O 1
ATOM 585 N N . TRP A 1 83 ? 17.108 -4.822 -18.008 1.00 82.88 83 TRP A N 1
ATOM 586 C CA . TRP A 1 83 ? 15.873 -5.533 -18.340 1.00 82.88 83 TRP A CA 1
ATOM 587 C C . TRP A 1 83 ? 15.704 -5.630 -19.860 1.00 82.88 83 TRP A C 1
ATOM 589 O O . TRP A 1 83 ? 16.126 -4.740 -20.599 1.00 82.88 83 TRP A O 1
ATOM 599 N N . ARG A 1 84 ? 15.060 -6.702 -20.330 1.00 84.62 84 ARG A N 1
ATOM 600 C CA . ARG A 1 84 ? 14.859 -6.999 -21.760 1.00 84.62 84 ARG A CA 1
ATOM 601 C C . ARG A 1 84 ? 13.559 -6.431 -22.315 1.00 84.62 84 ARG A C 1
ATOM 603 O O . ARG A 1 84 ? 13.491 -6.074 -23.486 1.00 84.62 84 ARG A O 1
ATOM 610 N N . ASP A 1 85 ? 12.530 -6.361 -21.480 1.00 87.00 85 ASP A N 1
ATOM 611 C CA . ASP A 1 85 ? 11.206 -5.873 -21.850 1.00 87.00 85 ASP A CA 1
ATOM 612 C C . ASP A 1 85 ? 10.550 -5.098 -20.698 1.00 87.00 85 ASP A C 1
ATOM 614 O O . ASP A 1 85 ? 11.098 -4.968 -19.598 1.00 87.00 85 ASP A O 1
ATOM 618 N N . GLU A 1 86 ? 9.365 -4.544 -20.960 1.00 88.50 86 GLU A N 1
ATOM 619 C CA . GLU A 1 86 ? 8.633 -3.751 -19.971 1.00 88.50 86 GLU A CA 1
ATOM 620 C C . GLU A 1 86 ? 8.182 -4.584 -18.764 1.00 88.50 86 GLU A C 1
ATOM 622 O O . GLU A 1 86 ? 8.131 -4.073 -17.646 1.00 88.50 86 GLU A O 1
ATOM 627 N N . SER A 1 87 ? 7.894 -5.875 -18.949 1.00 91.12 87 SER A N 1
ATOM 628 C CA . SER A 1 87 ? 7.487 -6.745 -17.845 1.00 91.12 87 SER A CA 1
ATOM 629 C C . SER A 1 87 ? 8.639 -6.961 -16.862 1.00 91.12 87 SER A C 1
ATOM 631 O O . SER A 1 87 ? 8.443 -6.851 -15.649 1.00 91.12 87 SER A O 1
ATOM 633 N N . GLU A 1 88 ? 9.857 -7.149 -17.375 1.00 91.88 88 GLU A N 1
ATOM 634 C CA . GLU A 1 88 ? 11.067 -7.233 -16.564 1.00 91.88 88 GLU A CA 1
ATOM 635 C C . GLU A 1 88 ? 11.390 -5.903 -15.893 1.00 91.88 88 GLU A C 1
ATOM 637 O O . GLU A 1 88 ? 11.736 -5.889 -14.710 1.00 91.88 88 GLU A O 1
ATOM 642 N N . ARG A 1 89 ? 11.209 -4.775 -16.591 1.00 90.81 89 ARG A N 1
ATOM 643 C CA . ARG A 1 89 ? 11.380 -3.448 -15.988 1.00 90.81 89 ARG A CA 1
ATOM 644 C C . ARG A 1 89 ? 10.452 -3.261 -14.790 1.00 90.81 89 ARG A C 1
ATOM 646 O O . ARG A 1 89 ? 10.892 -2.850 -13.714 1.00 90.81 89 ARG A O 1
ATOM 653 N N . LEU A 1 90 ? 9.171 -3.588 -14.950 1.00 92.38 90 LEU A N 1
ATOM 654 C CA . LEU A 1 90 ? 8.173 -3.468 -13.888 1.00 92.38 90 LEU A CA 1
ATOM 655 C C . LEU A 1 90 ? 8.432 -4.453 -12.740 1.00 92.38 90 LEU A C 1
ATOM 657 O O . LEU A 1 90 ? 8.256 -4.084 -11.576 1.00 92.38 90 LEU A O 1
ATOM 661 N N . ALA A 1 91 ? 8.883 -5.675 -13.037 1.00 93.81 91 ALA A N 1
ATOM 662 C CA . ALA A 1 91 ? 9.290 -6.650 -12.026 1.00 93.81 91 ALA A CA 1
ATOM 663 C C . ALA A 1 91 ? 10.519 -6.171 -11.238 1.00 93.81 91 ALA A C 1
ATOM 665 O O . ALA A 1 91 ? 10.537 -6.272 -10.010 1.00 93.81 91 ALA A O 1
ATOM 666 N N . LEU A 1 92 ? 11.505 -5.574 -11.915 1.00 93.75 92 LEU A N 1
ATOM 667 C CA . LEU A 1 92 ? 12.685 -4.981 -11.291 1.00 93.75 92 LEU A CA 1
ATOM 668 C C . LEU A 1 92 ? 12.303 -3.836 -10.347 1.00 93.75 92 LEU A C 1
ATOM 670 O O . LEU A 1 92 ? 12.726 -3.826 -9.189 1.00 93.75 92 LEU A O 1
ATOM 674 N N . ILE A 1 93 ? 11.457 -2.909 -10.808 1.00 93.69 93 ILE A N 1
ATOM 675 C CA . ILE A 1 93 ? 10.939 -1.799 -9.995 1.00 93.69 93 ILE A CA 1
ATOM 676 C C . ILE A 1 93 ? 10.191 -2.338 -8.771 1.00 93.69 93 ILE A C 1
ATOM 678 O O . ILE A 1 93 ? 10.470 -1.929 -7.642 1.00 93.69 93 ILE A O 1
ATOM 682 N N . ARG A 1 94 ? 9.271 -3.289 -8.968 1.00 96.56 94 ARG A N 1
ATOM 683 C CA . ARG A 1 94 ? 8.496 -3.893 -7.876 1.00 96.56 94 ARG A CA 1
ATOM 684 C C . ARG A 1 94 ? 9.404 -4.573 -6.851 1.00 96.56 94 ARG A C 1
ATOM 686 O O . ARG A 1 94 ? 9.237 -4.335 -5.658 1.00 96.56 94 ARG A O 1
ATOM 693 N N . GLY A 1 95 ? 10.366 -5.374 -7.302 1.00 97.44 95 GLY A N 1
ATOM 694 C CA . GLY A 1 95 ? 11.301 -6.078 -6.428 1.00 97.44 95 GLY A CA 1
ATOM 695 C C . GLY A 1 95 ? 12.226 -5.138 -5.657 1.00 97.44 95 GLY A C 1
ATOM 696 O O . GLY A 1 95 ? 12.453 -5.343 -4.467 1.00 97.44 95 GLY A O 1
ATOM 697 N N . ASN A 1 96 ? 12.705 -4.060 -6.285 1.00 96.75 96 ASN A N 1
ATOM 698 C CA . ASN A 1 96 ? 13.509 -3.037 -5.609 1.00 96.75 96 ASN A CA 1
ATOM 699 C C . ASN A 1 96 ? 12.712 -2.310 -4.520 1.00 96.75 96 ASN A C 1
ATOM 701 O O . ASN A 1 96 ? 13.196 -2.166 -3.397 1.00 96.75 96 ASN A O 1
ATOM 705 N N . ARG A 1 97 ? 11.473 -1.910 -4.819 1.00 98.19 97 ARG A N 1
ATOM 706 C CA . ARG A 1 97 ? 10.575 -1.269 -3.848 1.00 98.19 97 ARG A CA 1
ATOM 707 C C . ARG A 1 97 ? 10.219 -2.202 -2.692 1.00 98.19 97 ARG A C 1
ATOM 709 O O . ARG A 1 97 ? 10.213 -1.772 -1.542 1.00 98.19 97 ARG A O 1
ATOM 716 N N . ALA A 1 98 ? 9.984 -3.484 -2.975 1.00 98.56 98 ALA A N 1
ATOM 717 C CA . ALA A 1 98 ? 9.734 -4.490 -1.946 1.00 98.56 98 ALA A CA 1
ATOM 718 C C . ALA A 1 98 ? 10.950 -4.676 -1.029 1.00 98.56 98 ALA A C 1
ATOM 720 O O . ALA A 1 98 ? 10.803 -4.660 0.191 1.00 98.56 98 ALA A O 1
ATOM 721 N N . ALA A 1 99 ? 12.158 -4.757 -1.597 1.00 98.19 99 ALA A N 1
ATOM 722 C CA . ALA A 1 99 ? 13.392 -4.833 -0.819 1.00 98.19 99 ALA A CA 1
ATOM 723 C C . ALA A 1 99 ? 13.568 -3.605 0.091 1.00 98.19 99 ALA A C 1
ATOM 725 O O . ALA A 1 99 ? 13.953 -3.749 1.248 1.00 98.19 99 ALA A O 1
ATOM 726 N N . GLN A 1 100 ? 13.228 -2.407 -0.393 1.00 98.19 100 GLN A N 1
ATOM 727 C CA . GLN A 1 100 ? 13.264 -1.180 0.409 1.00 98.19 100 GLN A CA 1
ATOM 728 C C . GLN A 1 100 ? 12.235 -1.184 1.555 1.00 98.19 100 GLN A C 1
ATOM 730 O O . GLN A 1 100 ? 12.578 -0.789 2.669 1.00 98.19 100 GLN A O 1
ATOM 735 N N . LEU A 1 101 ? 11.005 -1.672 1.337 1.00 98.19 101 LEU A N 1
ATOM 736 C CA . LEU A 1 101 ? 10.015 -1.853 2.417 1.00 98.19 101 LEU A CA 1
ATOM 737 C C . LEU A 1 101 ? 10.498 -2.861 3.472 1.00 98.19 101 LEU A C 1
ATOM 739 O O . LEU A 1 101 ? 10.344 -2.649 4.681 1.00 98.19 101 LEU A O 1
ATOM 743 N N . LEU A 1 102 ? 11.109 -3.959 3.024 1.00 98.25 102 LEU A N 1
ATOM 744 C CA . LEU A 1 102 ? 11.658 -4.990 3.903 1.00 98.25 102 LEU A CA 1
ATOM 745 C C . LEU A 1 102 ? 12.875 -4.496 4.701 1.00 98.25 102 LEU A C 1
ATOM 747 O O . LEU A 1 102 ? 13.051 -4.913 5.843 1.00 98.25 102 LEU A O 1
ATOM 751 N N . ALA A 1 103 ? 13.656 -3.573 4.139 1.00 98.00 103 ALA A N 1
ATOM 752 C CA . ALA A 1 103 ? 14.804 -2.946 4.790 1.00 98.00 103 ALA A CA 1
ATOM 753 C C . ALA A 1 103 ? 14.459 -1.689 5.611 1.00 98.00 103 ALA A C 1
ATOM 755 O O . ALA A 1 103 ? 15.337 -1.147 6.281 1.00 98.00 103 ALA A O 1
ATOM 756 N N . SER A 1 104 ? 13.214 -1.201 5.555 1.00 97.56 104 SER A N 1
ATOM 757 C CA . SER A 1 104 ? 12.811 0.007 6.286 1.00 97.56 104 SER A CA 1
ATOM 758 C C . SER A 1 104 ? 12.948 -0.202 7.804 1.00 97.56 104 SER A C 1
ATOM 760 O O . SER A 1 104 ? 12.629 -1.299 8.284 1.00 97.56 104 SER A O 1
ATOM 762 N N . PRO A 1 105 ? 13.383 0.823 8.566 1.00 98.06 105 PRO A N 1
ATOM 763 C CA . PRO A 1 105 ? 13.490 0.751 10.020 1.00 98.06 105 PRO A CA 1
ATOM 764 C C . PRO A 1 105 ? 12.223 0.196 10.675 1.00 98.06 105 PRO A C 1
ATOM 766 O O . PRO A 1 105 ? 11.100 0.502 10.266 1.00 98.06 105 PRO A O 1
ATOM 769 N N . ARG A 1 106 ? 12.410 -0.660 11.685 1.00 97.94 106 ARG A N 1
ATOM 770 C CA . ARG A 1 106 ? 11.304 -1.266 12.427 1.00 97.94 106 ARG A CA 1
ATOM 771 C C . ARG A 1 106 ? 11.037 -0.496 13.703 1.00 97.94 106 ARG A C 1
ATOM 773 O O . ARG A 1 106 ? 11.955 -0.219 14.474 1.00 97.94 106 ARG A O 1
ATOM 780 N N . LEU A 1 107 ? 9.765 -0.208 13.935 1.00 97.81 107 LEU A N 1
ATOM 781 C CA . LEU A 1 107 ? 9.300 0.246 15.233 1.00 97.81 107 LEU A CA 1
ATOM 782 C C . LEU A 1 107 ? 9.303 -0.938 16.215 1.00 97.81 107 LEU A C 1
ATOM 784 O O . LEU A 1 107 ? 9.169 -2.091 15.794 1.00 97.81 107 LEU A O 1
ATOM 788 N N . PRO A 1 108 ? 9.435 -0.685 17.526 1.00 96.62 108 PRO A N 1
ATOM 789 C CA . PRO A 1 108 ? 9.401 -1.745 18.522 1.00 96.62 108 PRO A CA 1
ATOM 790 C C . PRO A 1 108 ? 8.074 -2.519 18.541 1.00 96.62 108 PRO A C 1
ATOM 792 O O . PRO A 1 108 ? 6.982 -1.941 18.477 1.00 96.62 108 PRO A O 1
ATOM 795 N N . GLY A 1 109 ? 8.189 -3.834 18.735 1.00 96.00 109 GLY A N 1
ATOM 796 C CA . GLY A 1 109 ? 7.057 -4.738 18.927 1.00 96.00 109 GLY A CA 1
ATOM 797 C C . GLY A 1 109 ? 6.290 -5.069 17.646 1.00 96.00 109 GLY A C 1
ATOM 798 O O . GLY A 1 109 ? 6.773 -4.875 16.533 1.00 96.00 109 GLY A O 1
ATOM 799 N N . HIS A 1 110 ? 5.082 -5.592 17.837 1.00 97.06 110 HIS A N 1
ATOM 800 C CA . HIS A 1 110 ? 4.147 -5.934 16.769 1.00 97.06 110 HIS A CA 1
ATOM 801 C C . HIS A 1 110 ? 2.842 -5.164 16.961 1.00 97.06 110 HIS A C 1
ATOM 803 O O . HIS A 1 110 ? 2.540 -4.718 18.071 1.00 97.06 110 HIS A O 1
ATOM 809 N N . ASP A 1 111 ? 2.082 -4.987 15.884 1.00 95.56 111 ASP A N 1
ATOM 810 C CA . ASP A 1 111 ? 0.731 -4.440 15.983 1.00 95.56 111 ASP A CA 1
ATOM 811 C C . ASP A 1 111 ? -0.269 -5.482 16.525 1.00 95.56 111 ASP A C 1
ATOM 813 O O . ASP A 1 111 ? 0.082 -6.623 16.839 1.00 95.56 111 ASP A O 1
ATOM 817 N N . ARG A 1 112 ? -1.548 -5.098 16.628 1.00 94.56 112 ARG A N 1
ATOM 818 C CA . ARG A 1 112 ? -2.609 -5.977 17.151 1.00 94.56 112 ARG A CA 1
ATOM 819 C C . ARG A 1 112 ? -2.890 -7.218 16.294 1.00 94.56 112 ARG A C 1
ATOM 821 O O . ARG A 1 112 ? -3.552 -8.132 16.774 1.00 94.56 112 ARG A O 1
ATOM 828 N N . TYR A 1 113 ? -2.423 -7.241 15.047 1.00 94.88 113 TYR A N 1
ATOM 829 C CA . TYR A 1 113 ? -2.534 -8.372 14.124 1.00 94.88 113 TYR A CA 1
ATOM 830 C C . TYR A 1 113 ? -1.237 -9.193 14.054 1.00 94.88 113 TYR A C 1
ATOM 832 O O . TYR A 1 113 ? -1.143 -10.140 13.273 1.00 94.88 113 TYR A O 1
ATOM 840 N N . GLY A 1 114 ? -0.241 -8.860 14.880 1.00 96.38 114 GLY A N 1
ATOM 841 C CA . GLY A 1 114 ? 1.055 -9.528 14.891 1.00 96.38 114 GLY A CA 1
ATOM 842 C C . GLY A 1 114 ? 1.977 -9.098 13.748 1.00 96.38 114 GLY A 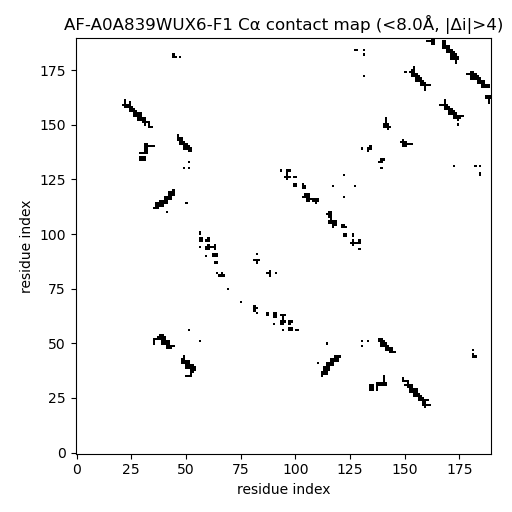C 1
ATOM 843 O O . GLY A 1 114 ? 2.962 -9.788 13.487 1.00 96.38 114 GLY A O 1
ATOM 844 N N . CYS A 1 115 ? 1.695 -7.987 13.059 1.00 97.94 115 CYS A N 1
ATOM 845 C CA . CYS A 1 115 ? 2.570 -7.472 12.011 1.00 97.94 115 CYS A CA 1
ATOM 846 C C . CYS A 1 115 ? 3.773 -6.736 12.603 1.00 97.94 115 CYS A C 1
ATOM 848 O O . CYS A 1 115 ? 3.665 -6.031 13.610 1.00 97.94 115 CYS A O 1
ATOM 850 N N . LEU A 1 116 ? 4.913 -6.844 11.922 1.00 98.31 116 LEU A N 1
ATOM 851 C CA . LEU A 1 116 ? 6.047 -5.946 12.117 1.00 98.31 116 LEU A CA 1
ATOM 852 C C . LEU A 1 116 ? 5.607 -4.515 11.820 1.00 98.31 116 LEU A C 1
ATOM 854 O O . LEU A 1 116 ? 4.775 -4.297 10.947 1.00 98.31 116 LEU A O 1
ATOM 858 N N . ARG A 1 117 ? 6.179 -3.538 12.515 1.00 98.19 117 ARG A N 1
ATOM 859 C CA . ARG A 1 117 ? 5.755 -2.138 12.416 1.00 98.19 117 ARG A CA 1
ATOM 860 C C . ARG A 1 117 ? 6.841 -1.287 11.764 1.00 98.19 117 ARG A C 1
ATOM 862 O O . ARG A 1 117 ? 8.022 -1.478 12.054 1.00 98.19 117 ARG A O 1
ATOM 869 N N . ALA A 1 118 ? 6.457 -0.346 10.909 1.00 98.44 118 ALA A N 1
ATOM 870 C CA . ALA A 1 118 ? 7.342 0.673 10.345 1.00 98.44 118 ALA A CA 1
ATOM 871 C C . ALA A 1 118 ? 6.591 1.998 10.185 1.00 98.44 118 ALA A C 1
ATOM 873 O O . ALA A 1 118 ? 5.419 1.994 9.818 1.00 98.44 118 ALA A O 1
ATOM 874 N N . ALA A 1 119 ? 7.259 3.122 10.426 1.00 98.31 119 ALA A N 1
ATOM 875 C CA . ALA A 1 119 ? 6.664 4.440 10.236 1.00 98.31 119 ALA A CA 1
ATOM 876 C C . ALA A 1 119 ? 6.725 4.848 8.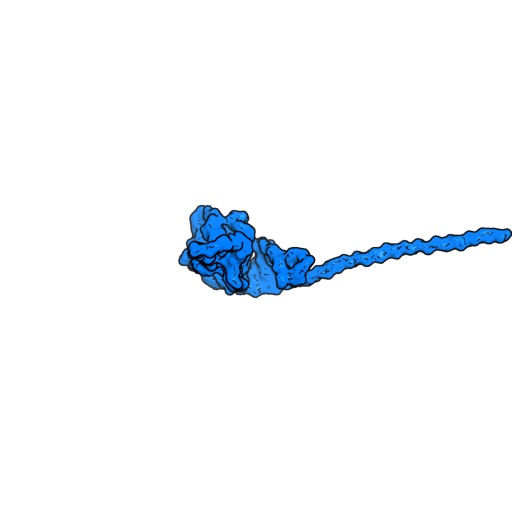754 1.00 98.31 119 ALA A C 1
ATOM 878 O O . ALA A 1 119 ? 7.738 4.621 8.087 1.00 98.31 119 ALA A O 1
ATOM 879 N N . LEU A 1 120 ? 5.656 5.439 8.210 1.00 98.31 120 LEU A N 1
ATOM 880 C CA . LEU A 1 120 ? 5.603 5.840 6.798 1.00 98.31 120 LEU A CA 1
ATOM 881 C C . LEU A 1 120 ? 6.703 6.853 6.443 1.00 98.31 120 LEU A C 1
ATOM 883 O O . LEU A 1 120 ? 7.234 6.827 5.328 1.00 98.31 120 LEU A O 1
ATOM 887 N N . GLU A 1 121 ? 7.052 7.743 7.370 1.00 97.38 121 GLU A N 1
ATOM 888 C CA . GLU A 1 121 ? 8.126 8.722 7.218 1.00 97.38 121 GLU A CA 1
ATOM 889 C C . GLU A 1 121 ? 9.495 8.073 6.979 1.00 97.38 121 GLU A C 1
ATOM 891 O O . GLU A 1 121 ? 10.267 8.600 6.176 1.00 97.38 121 GLU A O 1
ATOM 896 N N . ASP A 1 122 ? 9.739 6.899 7.568 1.00 97.75 122 ASP A N 1
ATOM 897 C CA . ASP A 1 122 ? 10.981 6.131 7.433 1.00 97.75 122 ASP A CA 1
ATOM 898 C C . ASP A 1 122 ? 10.997 5.243 6.179 1.00 97.75 122 ASP A C 1
ATOM 900 O O . ASP A 1 122 ? 12.046 4.728 5.781 1.00 97.75 122 ASP A O 1
ATOM 904 N N . VAL A 1 123 ? 9.846 5.063 5.521 1.00 97.69 123 VAL A N 1
ATOM 905 C CA . VAL A 1 123 ? 9.756 4.329 4.256 1.00 97.69 123 VAL A CA 1
ATOM 906 C C . VAL A 1 123 ? 10.300 5.199 3.115 1.00 97.69 123 VAL A C 1
ATOM 908 O O . VAL A 1 123 ? 9.766 6.295 2.883 1.00 97.69 123 VAL A O 1
ATOM 911 N N . PRO A 1 124 ? 11.285 4.712 2.330 1.00 96.69 124 PRO A N 1
ATOM 912 C CA . PRO A 1 124 ? 11.797 5.426 1.164 1.00 96.69 124 PRO A CA 1
ATOM 913 C C . PRO A 1 124 ? 10.690 5.812 0.179 1.00 96.69 124 PRO A C 1
ATOM 915 O O . PRO A 1 124 ? 9.788 5.023 -0.095 1.00 96.69 124 PRO A O 1
ATOM 918 N N . GLY A 1 125 ? 10.773 7.014 -0.400 1.00 94.06 125 GLY A N 1
ATOM 919 C CA . GLY A 1 125 ? 9.714 7.559 -1.258 1.00 94.06 125 GLY A CA 1
ATOM 920 C C . GLY A 1 125 ? 9.310 6.647 -2.423 1.00 94.06 125 GLY A C 1
ATOM 921 O O . GLY A 1 125 ? 8.121 6.496 -2.687 1.00 94.06 125 GLY A O 1
ATOM 922 N N . ASP A 1 126 ? 10.271 5.982 -3.073 1.00 93.06 126 ASP A N 1
ATOM 923 C CA . ASP A 1 126 ? 9.977 5.055 -4.176 1.00 93.06 126 ASP A CA 1
ATOM 924 C C . ASP A 1 126 ? 9.261 3.775 -3.694 1.00 93.06 126 ASP A C 1
ATOM 926 O O . ASP A 1 126 ? 8.339 3.276 -4.341 1.00 93.06 126 ASP A O 1
ATOM 930 N N . ALA A 1 127 ? 9.602 3.287 -2.501 1.00 97.12 127 ALA A N 1
ATOM 931 C CA . ALA A 1 127 ? 8.965 2.130 -1.880 1.00 97.12 127 ALA A CA 1
ATOM 932 C C . ALA A 1 127 ? 7.478 2.376 -1.555 1.00 97.12 127 ALA A C 1
ATOM 934 O O . ALA A 1 127 ? 6.663 1.452 -1.623 1.00 97.12 127 ALA A O 1
ATOM 935 N N . ARG A 1 128 ? 7.088 3.634 -1.292 1.00 98.06 128 ARG A N 1
ATOM 936 C CA . ARG A 1 128 ? 5.689 4.021 -1.026 1.00 98.06 128 ARG A CA 1
ATOM 937 C C . ARG A 1 128 ? 4.758 3.756 -2.212 1.00 98.06 128 ARG A C 1
ATOM 939 O O . ARG A 1 128 ? 3.581 3.469 -2.004 1.00 98.06 128 ARG A O 1
ATOM 946 N N . TYR A 1 129 ? 5.267 3.763 -3.446 1.00 96.75 129 TYR A N 1
ATOM 947 C CA . TYR A 1 129 ? 4.464 3.401 -4.621 1.00 96.75 129 TYR A CA 1
ATOM 948 C C . TYR A 1 129 ? 4.052 1.928 -4.618 1.00 96.75 129 TYR A C 1
ATOM 950 O O . TYR A 1 129 ? 3.011 1.587 -5.173 1.00 96.75 129 TYR A O 1
ATOM 958 N N . LEU A 1 130 ? 4.831 1.043 -3.983 1.00 98.06 130 LEU A N 1
ATOM 959 C CA . LEU A 1 130 ? 4.419 -0.350 -3.822 1.00 98.06 130 LEU A CA 1
ATOM 960 C C . LEU A 1 130 ? 3.276 -0.486 -2.807 1.00 98.06 130 LEU A C 1
ATOM 962 O O . LEU A 1 130 ? 2.383 -1.294 -3.039 1.00 98.06 130 LEU A O 1
ATOM 966 N N . ILE A 1 131 ? 3.247 0.345 -1.757 1.00 98.38 131 ILE A N 1
ATOM 967 C CA . ILE A 1 131 ? 2.114 0.417 -0.817 1.00 98.38 131 ILE A CA 1
ATOM 968 C C . ILE A 1 131 ? 0.836 0.783 -1.581 1.00 98.38 131 ILE A C 1
ATOM 970 O O . ILE A 1 131 ? -0.154 0.058 -1.507 1.00 98.38 131 ILE A O 1
ATOM 974 N N . GLY A 1 132 ? 0.884 1.856 -2.379 1.00 97.69 132 GLY A N 1
ATOM 975 C CA . GLY A 1 132 ? -0.232 2.270 -3.233 1.00 97.69 132 GLY A CA 1
ATOM 976 C C . GLY A 1 132 ? -0.676 1.170 -4.202 1.00 97.69 132 GLY A C 1
ATOM 977 O O . GLY A 1 132 ? -1.850 0.819 -4.262 1.00 97.69 132 GLY A O 1
ATOM 978 N N . ALA A 1 133 ? 0.277 0.528 -4.884 1.00 97.19 133 ALA A N 1
ATOM 979 C CA . ALA A 1 133 ? -0.025 -0.562 -5.807 1.00 97.19 133 ALA A CA 1
ATOM 980 C C . ALA A 1 133 ? -0.644 -1.795 -5.121 1.00 97.19 133 ALA A C 1
ATOM 982 O O . ALA A 1 133 ? -1.432 -2.496 -5.750 1.00 97.19 133 ALA A O 1
ATOM 983 N N . MET A 1 134 ? -0.274 -2.101 -3.874 1.00 98.19 134 MET A N 1
ATOM 984 C CA . MET A 1 134 ? -0.886 -3.189 -3.098 1.00 98.19 134 MET A CA 1
ATOM 985 C C . MET A 1 134 ? -2.294 -2.825 -2.620 1.00 98.19 134 MET A C 1
ATOM 987 O O . MET A 1 134 ? -3.176 -3.678 -2.664 1.00 98.19 134 MET A O 1
ATOM 991 N N . LEU A 1 135 ? -2.532 -1.564 -2.243 1.00 98.06 135 LEU A N 1
ATOM 992 C CA . LEU A 1 135 ? -3.876 -1.057 -1.948 1.00 98.06 135 LEU A CA 1
ATOM 993 C C . LEU A 1 135 ? -4.790 -1.183 -3.168 1.00 98.06 135 LEU A C 1
ATOM 995 O O . LEU A 1 135 ? -5.862 -1.761 -3.064 1.00 98.06 135 LEU A O 1
ATOM 999 N N . GLU A 1 136 ? -4.349 -0.709 -4.335 1.00 96.81 136 GLU A N 1
ATOM 1000 C CA . GLU A 1 136 ? -5.156 -0.725 -5.565 1.00 96.81 136 GLU A CA 1
ATOM 1001 C C . GLU A 1 136 ? -5.453 -2.126 -6.109 1.00 96.81 136 GLU A C 1
ATOM 1003 O O . GLU A 1 136 ? -6.439 -2.302 -6.822 1.00 96.81 136 GLU A O 1
ATOM 1008 N N . ARG A 1 137 ? -4.650 -3.135 -5.749 1.00 96.88 137 ARG A N 1
ATOM 1009 C CA . ARG A 1 137 ? -4.946 -4.546 -6.053 1.00 96.88 137 ARG A CA 1
ATOM 1010 C C . ARG A 1 137 ? -5.822 -5.237 -5.006 1.00 96.88 137 ARG A C 1
ATOM 1012 O O . ARG A 1 137 ? -6.269 -6.349 -5.258 1.00 96.88 137 ARG A O 1
ATOM 1019 N N . GLY A 1 138 ? -6.064 -4.598 -3.861 1.00 96.75 138 GLY A N 1
ATOM 1020 C CA . GLY A 1 138 ? -6.769 -5.202 -2.731 1.00 96.75 138 GLY A CA 1
ATOM 1021 C C . GLY A 1 138 ? -5.921 -6.183 -1.914 1.00 96.75 138 GLY A C 1
ATOM 1022 O O . GLY A 1 138 ? -6.469 -6.921 -1.102 1.00 96.75 138 GLY A O 1
ATOM 1023 N N . ASP A 1 139 ? -4.596 -6.180 -2.093 1.00 96.94 139 ASP A N 1
ATOM 1024 C CA . ASP A 1 139 ? -3.666 -7.062 -1.367 1.00 96.94 139 ASP A CA 1
ATOM 1025 C C . ASP A 1 139 ? -3.352 -6.531 0.046 1.00 96.94 139 ASP A C 1
ATOM 1027 O O . ASP A 1 139 ? -2.891 -7.269 0.915 1.00 96.94 139 ASP A O 1
ATOM 1031 N N . ALA A 1 140 ? -3.550 -5.230 0.274 1.00 98.31 140 ALA A N 1
ATOM 1032 C CA . ALA A 1 140 ? -3.266 -4.572 1.545 1.00 98.31 140 ALA A CA 1
ATOM 1033 C C . ALA A 1 140 ? -4.532 -4.421 2.401 1.00 98.31 140 ALA A C 1
ATOM 1035 O O . ALA A 1 140 ? -5.583 -3.994 1.914 1.00 98.31 140 ALA A O 1
ATOM 1036 N N . ALA A 1 141 ? -4.408 -4.716 3.695 1.00 98.44 141 ALA A N 1
ATOM 1037 C CA . ALA A 1 141 ? -5.436 -4.420 4.686 1.00 98.44 141 ALA A CA 1
ATOM 1038 C C . ALA A 1 141 ? -5.220 -3.016 5.260 1.00 98.44 141 ALA A C 1
ATOM 1040 O O . ALA A 1 141 ? -4.084 -2.573 5.433 1.00 98.44 141 ALA A O 1
ATOM 1041 N N . VAL A 1 142 ? -6.307 -2.319 5.584 1.00 98.50 142 VAL A N 1
ATOM 1042 C CA . VAL A 1 142 ? -6.259 -0.970 6.162 1.00 98.50 142 VAL A CA 1
ATOM 1043 C C . VAL A 1 142 ? -7.084 -0.943 7.433 1.00 98.50 142 VAL A C 1
ATOM 1045 O O . VAL A 1 142 ? -8.159 -1.528 7.479 1.00 98.50 142 VAL A O 1
ATOM 1048 N N . TRP A 1 143 ? -6.599 -0.276 8.472 1.00 97.88 143 TRP A N 1
ATOM 1049 C CA . TRP A 1 143 ? -7.322 -0.124 9.735 1.00 97.88 143 TRP A CA 1
ATOM 1050 C C . TRP A 1 143 ? -6.878 1.134 10.473 1.00 97.88 143 TRP A C 1
ATOM 1052 O O . TRP A 1 143 ? -5.871 1.747 10.120 1.00 97.88 143 TRP A O 1
ATOM 1062 N N . ARG A 1 144 ? -7.640 1.531 11.495 1.00 96.75 144 ARG A N 1
ATOM 1063 C CA . ARG A 1 144 ? -7.244 2.603 12.409 1.00 96.75 144 ARG A CA 1
ATOM 1064 C C . ARG A 1 144 ? -6.911 2.068 13.787 1.00 96.75 144 ARG A C 1
ATOM 1066 O O . ARG A 1 144 ? -7.561 1.139 14.267 1.00 96.75 144 ARG A O 1
ATOM 1073 N N . SER A 1 145 ? -5.925 2.679 14.433 1.00 93.44 145 SER A N 1
ATOM 1074 C CA . SER A 1 145 ? -5.476 2.280 15.768 1.00 93.44 145 SER A CA 1
ATOM 1075 C C . SER A 1 145 ? -6.555 2.410 16.848 1.00 93.44 145 SER A C 1
ATOM 1077 O O . SER A 1 145 ? -6.530 1.646 17.813 1.00 93.44 145 SER A O 1
ATOM 1079 N N . ASP A 1 146 ? -7.520 3.311 16.664 1.00 92.56 146 ASP A N 1
ATOM 1080 C CA . ASP A 1 146 ? -8.640 3.586 17.568 1.00 92.56 146 ASP A CA 1
ATOM 1081 C C . ASP A 1 146 ? -9.958 2.883 17.186 1.00 92.56 146 ASP A C 1
ATOM 1083 O O . ASP A 1 146 ? -10.902 2.892 17.974 1.00 92.56 146 ASP A O 1
ATOM 1087 N N . GLU A 1 147 ? -10.032 2.223 16.024 1.00 93.56 147 GLU A N 1
ATOM 1088 C CA . GLU A 1 147 ? -11.238 1.527 15.555 1.00 93.56 147 GLU A CA 1
ATOM 1089 C C . GLU A 1 147 ? -11.086 0.007 15.647 1.00 93.56 147 GLU A C 1
ATOM 1091 O O . GLU A 1 147 ? -10.035 -0.563 15.344 1.00 93.56 147 GLU A O 1
ATOM 1096 N N . ALA A 1 148 ? -12.161 -0.687 16.017 1.00 88.00 148 ALA A N 1
ATOM 1097 C CA . ALA A 1 148 ? -12.200 -2.141 15.955 1.00 88.00 148 ALA A CA 1
ATOM 1098 C C . ALA A 1 148 ? -12.380 -2.604 14.500 1.00 88.00 148 ALA A C 1
ATOM 1100 O O . ALA A 1 148 ? -13.349 -2.233 13.845 1.00 88.00 148 ALA A O 1
ATOM 1101 N N . GLY A 1 149 ? -11.474 -3.458 14.020 1.00 94.06 149 GLY A N 1
ATOM 1102 C CA . GLY A 1 149 ? -11.605 -4.118 12.720 1.00 94.06 149 GLY A CA 1
ATOM 1103 C C . GLY A 1 149 ? -10.803 -3.492 11.579 1.00 94.06 149 GLY A C 1
ATOM 1104 O O . GLY A 1 149 ? -10.066 -2.519 11.752 1.00 94.06 149 GLY A O 1
ATOM 1105 N N . LEU A 1 150 ? -10.912 -4.140 10.420 1.00 97.56 150 LEU A N 1
ATOM 1106 C CA . LEU A 1 150 ? -10.335 -3.694 9.157 1.00 97.56 150 LEU A CA 1
ATOM 1107 C C . LEU A 1 150 ? -11.361 -2.842 8.404 1.00 97.56 150 LEU A C 1
ATOM 1109 O O . LEU A 1 150 ? -12.567 -3.002 8.574 1.00 97.56 150 LEU A O 1
ATOM 1113 N N . ARG A 1 151 ? -10.871 -1.931 7.573 1.00 97.56 151 ARG A N 1
ATOM 1114 C CA . ARG A 1 151 ? -11.671 -1.161 6.624 1.00 97.56 151 ARG A CA 1
ATOM 1115 C C . ARG A 1 151 ? -11.909 -2.025 5.392 1.00 97.56 151 ARG A C 1
ATOM 1117 O O . ARG A 1 151 ? -10.995 -2.714 4.946 1.00 97.56 151 ARG A O 1
ATOM 1124 N N . ASP A 1 152 ? -13.109 -1.933 4.829 1.00 97.44 152 ASP A N 1
ATOM 1125 C CA . ASP A 1 152 ? -13.478 -2.680 3.618 1.00 97.44 152 ASP A CA 1
ATOM 1126 C C . ASP A 1 152 ? -12.999 -1.997 2.333 1.00 97.44 152 ASP A C 1
ATOM 1128 O O . ASP A 1 152 ? -12.849 -2.638 1.294 1.00 97.44 152 ASP A O 1
ATOM 1132 N N . ALA A 1 153 ? -12.800 -0.678 2.383 1.00 98.00 153 ALA A N 1
ATOM 1133 C CA . ALA A 1 153 ? -12.356 0.100 1.242 1.00 98.00 153 ALA A CA 1
ATOM 1134 C C . ALA A 1 153 ? -11.641 1.389 1.653 1.00 98.00 153 ALA A C 1
ATOM 1136 O O . ALA A 1 153 ? -11.866 1.933 2.738 1.00 98.00 153 ALA A O 1
ATOM 1137 N N . VAL A 1 154 ? -10.853 1.915 0.717 1.00 98.06 154 VAL A N 1
ATOM 1138 C CA . VAL A 1 154 ? -10.245 3.250 0.768 1.00 98.06 154 VAL A CA 1
ATOM 1139 C C . VAL A 1 154 ? -10.672 4.080 -0.435 1.00 98.06 154 VAL A C 1
ATOM 1141 O O . VAL A 1 154 ? -10.927 3.556 -1.520 1.00 98.06 154 VAL A O 1
ATOM 1144 N N . LEU A 1 155 ? -10.740 5.394 -0.252 1.00 98.06 155 LEU A N 1
ATOM 1145 C CA . LEU A 1 155 ? -10.970 6.349 -1.325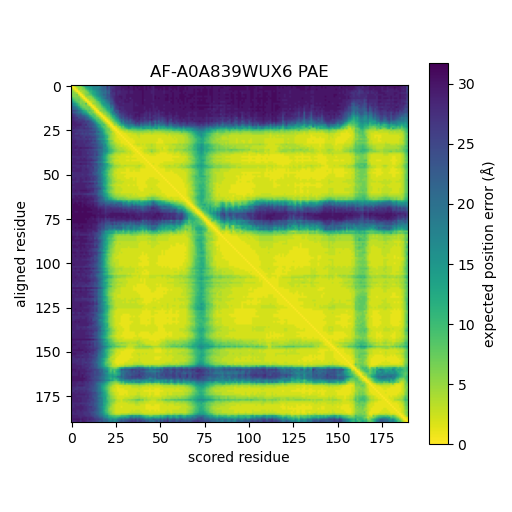 1.00 98.06 155 LEU A CA 1
ATOM 1146 C C . LEU A 1 155 ? -9.635 6.732 -1.972 1.00 98.06 155 LEU A C 1
ATOM 1148 O O . LEU A 1 155 ? -8.737 7.252 -1.309 1.00 98.06 155 LEU A O 1
ATOM 1152 N N . VAL A 1 156 ? -9.534 6.522 -3.280 1.00 96.31 156 VAL A N 1
ATOM 1153 C CA . VAL A 1 156 ? -8.383 6.902 -4.099 1.00 96.31 156 VAL A CA 1
ATOM 1154 C C . VAL A 1 156 ? -8.800 8.032 -5.027 1.00 96.31 156 VAL A C 1
ATOM 1156 O O . VAL A 1 156 ? -9.651 7.848 -5.897 1.00 96.31 156 VAL A O 1
ATOM 1159 N N . THR A 1 157 ? -8.193 9.202 -4.846 1.00 93.56 157 THR A N 1
ATOM 1160 C CA . THR A 1 157 ? -8.434 10.379 -5.683 1.00 93.56 157 THR A CA 1
ATOM 1161 C C . THR A 1 157 ? -7.193 10.703 -6.496 1.00 93.56 157 THR A C 1
ATOM 1163 O O . THR A 1 157 ? -6.127 10.934 -5.927 1.00 93.56 157 THR A O 1
ATOM 1166 N N . ARG A 1 158 ? -7.340 10.788 -7.817 1.00 89.81 158 ARG A N 1
ATOM 1167 C CA . ARG A 1 158 ? -6.296 11.238 -8.737 1.00 89.81 158 ARG A CA 1
ATOM 1168 C C . ARG A 1 158 ? -6.578 12.660 -9.188 1.00 89.81 158 ARG A C 1
ATOM 1170 O O . ARG A 1 158 ? -7.659 12.942 -9.707 1.00 89.81 158 ARG A O 1
ATOM 1177 N N . THR A 1 159 ? -5.608 13.549 -9.008 1.00 83.19 159 THR A N 1
ATOM 1178 C CA . THR A 1 159 ? -5.686 14.938 -9.478 1.00 83.19 159 THR A CA 1
ATOM 1179 C C . THR A 1 159 ? -4.730 15.161 -10.641 1.00 83.19 159 THR A C 1
ATOM 1181 O O . THR A 1 159 ? -3.636 14.598 -10.676 1.00 83.19 159 THR A O 1
ATOM 1184 N N . ASN A 1 160 ? -5.170 15.983 -11.599 1.00 72.00 160 ASN A N 1
ATOM 1185 C CA . ASN A 1 160 ? -4.452 16.285 -12.836 1.00 72.00 160 ASN A CA 1
ATOM 1186 C C . ASN A 1 160 ? -4.066 15.037 -13.671 1.00 72.00 160 ASN A C 1
ATOM 1188 O O . ASN A 1 160 ? -2.891 14.857 -13.979 1.00 72.00 160 ASN A O 1
ATOM 1192 N N . PRO A 1 161 ? -5.033 14.184 -14.083 1.00 59.38 161 PRO A N 1
ATOM 1193 C CA . PRO A 1 161 ? -4.763 12.956 -14.824 1.00 59.38 161 PRO A CA 1
ATOM 1194 C C . PRO A 1 161 ? -4.379 13.177 -16.320 1.00 59.38 161 PRO A C 1
ATOM 1196 O O . PRO A 1 161 ? -4.817 12.419 -17.183 1.00 59.38 161 PRO A O 1
ATOM 1199 N N . ARG A 1 162 ? -3.608 14.219 -16.684 1.00 56.78 162 ARG A N 1
ATOM 1200 C CA . ARG A 1 162 ? -3.224 14.474 -18.090 1.00 56.78 162 ARG A CA 1
ATOM 1201 C C . ARG A 1 162 ? -1.945 13.755 -18.518 1.00 56.78 162 ARG A C 1
ATOM 1203 O O . ARG A 1 162 ? -0.879 14.037 -17.993 1.00 56.78 162 ARG A O 1
ATOM 1210 N N . ARG A 1 163 ? -2.083 12.908 -19.541 1.00 55.12 163 ARG A N 1
ATOM 1211 C CA . ARG A 1 163 ? -1.004 12.226 -20.272 1.00 55.12 163 ARG A CA 1
ATOM 1212 C C . ARG A 1 163 ? -0.032 13.231 -20.915 1.00 55.12 163 ARG A C 1
ATOM 1214 O O . ARG A 1 163 ? -0.505 14.146 -21.590 1.00 55.12 163 ARG A O 1
ATOM 1221 N N . GLY A 1 164 ? 1.281 13.056 -20.747 1.00 60.81 164 GLY A N 1
ATOM 1222 C CA . GLY A 1 164 ? 2.329 13.879 -21.380 1.00 60.81 164 GLY A CA 1
ATOM 1223 C C . GLY A 1 164 ? 2.913 14.999 -20.500 1.00 60.81 164 GLY A C 1
ATOM 1224 O O . GLY A 1 164 ? 2.977 14.863 -19.282 1.00 60.81 164 GLY A O 1
ATOM 1225 N N . ASP A 1 165 ? 3.326 16.113 -21.121 1.00 53.72 165 ASP A N 1
ATOM 1226 C CA . ASP A 1 165 ? 4.071 17.248 -20.519 1.00 53.72 165 ASP A CA 1
ATOM 1227 C C . ASP A 1 165 ? 3.250 18.141 -19.555 1.00 53.72 165 ASP A C 1
ATOM 1229 O O . ASP A 1 165 ? 3.535 19.327 -19.361 1.00 53.72 165 ASP A O 1
ATOM 1233 N N . GLY A 1 166 ? 2.178 17.604 -18.970 1.00 55.03 166 GLY A N 1
ATOM 1234 C CA . GLY A 1 166 ? 1.390 18.300 -17.957 1.00 55.03 166 GLY A CA 1
ATOM 1235 C C . GLY A 1 166 ? 2.136 18.426 -16.621 1.00 55.03 166 GLY A C 1
ATOM 1236 O O . GLY A 1 166 ? 3.165 17.783 -16.414 1.00 55.03 166 GLY A O 1
ATOM 1237 N N . PRO A 1 167 ? 1.617 19.221 -15.663 1.00 57.38 167 PRO A N 1
ATOM 1238 C CA . PRO A 1 167 ? 2.144 19.189 -14.301 1.00 57.38 167 PRO A CA 1
ATOM 1239 C C . PRO A 1 167 ? 2.066 17.757 -13.755 1.00 57.38 167 PRO A C 1
ATOM 1241 O O . PRO A 1 167 ? 1.157 17.016 -14.132 1.00 57.38 167 PRO A O 1
ATOM 1244 N N . MET A 1 168 ? 2.966 17.378 -12.844 1.00 71.62 168 MET A N 1
ATOM 1245 C CA . MET A 1 168 ? 2.881 16.071 -12.185 1.00 71.62 168 MET A CA 1
ATOM 1246 C C . MET A 1 168 ? 1.486 15.883 -11.561 1.00 71.62 168 MET A C 1
ATOM 1248 O O . MET A 1 168 ? 0.932 16.802 -10.946 1.00 71.62 168 MET A O 1
ATOM 1252 N N . GLY A 1 169 ? 0.902 14.705 -11.761 1.00 81.62 169 GLY A N 1
ATOM 1253 C CA . GLY A 1 169 ? -0.336 14.299 -11.113 1.00 81.62 169 GLY A CA 1
ATOM 1254 C C . GLY A 1 169 ? -0.081 13.887 -9.668 1.00 81.62 169 GLY A C 1
ATOM 1255 O O . GLY A 1 169 ? 1.056 13.651 -9.255 1.00 81.62 169 GLY A O 1
ATOM 1256 N N . THR A 1 170 ? -1.144 13.774 -8.879 1.00 88.44 170 THR A N 1
ATOM 1257 C CA . THR A 1 170 ? -1.042 13.170 -7.543 1.00 88.44 170 THR A CA 1
ATOM 1258 C C . THR A 1 170 ? -2.143 12.158 -7.316 1.00 88.44 170 THR A C 1
ATOM 1260 O O . THR A 1 170 ? -3.276 12.341 -7.773 1.00 88.44 170 THR A O 1
ATOM 1263 N N . VAL A 1 171 ? -1.805 11.111 -6.571 1.00 92.88 171 VAL A N 1
ATOM 1264 C CA . VAL A 1 171 ? -2.753 10.125 -6.058 1.00 92.88 171 VAL A CA 1
ATOM 1265 C C . VAL A 1 171 ? -2.827 10.269 -4.556 1.00 92.88 171 VAL A C 1
ATOM 1267 O O . VAL A 1 171 ? -1.810 10.276 -3.862 1.00 92.88 171 VAL A O 1
ATOM 1270 N N . LEU A 1 172 ? -4.049 10.401 -4.062 1.00 95.38 172 LEU A N 1
ATOM 1271 C CA . LEU A 1 172 ? -4.356 10.651 -2.667 1.00 95.38 172 LEU A CA 1
ATOM 1272 C C . LEU A 1 172 ? -5.209 9.498 -2.147 1.00 95.38 172 LEU A C 1
ATOM 1274 O O . LEU A 1 172 ? -6.314 9.282 -2.646 1.00 95.38 172 LEU A O 1
ATOM 1278 N N . TYR A 1 173 ? -4.708 8.795 -1.136 1.00 97.62 173 TYR A N 1
ATOM 1279 C CA . TYR A 1 173 ? -5.388 7.679 -0.487 1.00 97.62 173 TYR A CA 1
ATOM 1280 C C . TYR A 1 173 ? -5.959 8.148 0.849 1.00 97.62 173 TYR A C 1
ATOM 1282 O O . TYR A 1 173 ? -5.229 8.674 1.693 1.00 97.62 173 TYR A O 1
ATOM 1290 N N . ARG A 1 174 ? -7.266 7.974 1.032 1.00 97.81 174 ARG A N 1
ATOM 1291 C CA . ARG A 1 174 ? -8.038 8.384 2.214 1.00 97.81 174 ARG A CA 1
ATOM 1292 C C . ARG A 1 174 ? -8.907 7.233 2.690 1.00 97.81 174 ARG A C 1
ATOM 1294 O O . ARG A 1 174 ? -9.228 6.347 1.903 1.00 97.81 174 ARG A O 1
ATOM 1301 N N . LEU A 1 175 ? -9.332 7.261 3.948 1.00 96.75 175 LEU A N 1
ATOM 1302 C CA . LEU A 1 175 ? -10.354 6.318 4.403 1.00 96.75 175 LEU A CA 1
ATOM 1303 C C . LEU A 1 175 ? -11.722 6.684 3.825 1.00 96.75 175 LEU A C 1
ATOM 1305 O O . LEU A 1 175 ? -12.392 5.820 3.268 1.00 96.75 175 LEU A O 1
ATOM 1309 N N . ASP A 1 176 ? -12.086 7.967 3.879 1.00 94.56 176 ASP A N 1
ATOM 1310 C CA . ASP A 1 176 ? -13.349 8.487 3.356 1.00 94.56 176 ASP A CA 1
ATOM 1311 C C . ASP A 1 176 ? -13.200 9.892 2.746 1.00 94.56 176 ASP A C 1
ATOM 1313 O O . ASP A 1 176 ? -12.141 10.530 2.793 1.00 94.56 176 ASP A O 1
ATOM 1317 N N . GLU A 1 177 ? -14.275 10.364 2.115 1.00 92.19 177 GLU A N 1
ATOM 1318 C CA . GLU A 1 177 ? -14.344 11.702 1.534 1.00 92.19 177 GLU A CA 1
ATOM 1319 C C . GLU A 1 1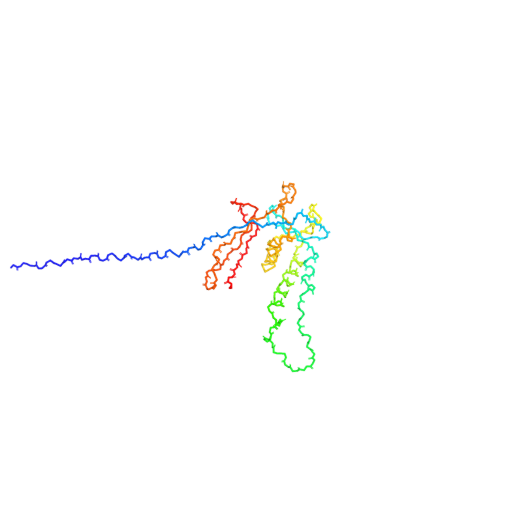77 ? -14.228 12.782 2.619 1.00 92.19 177 GLU A C 1
ATOM 1321 O O . GLU A 1 177 ? -14.790 12.667 3.704 1.00 92.19 177 GLU A O 1
ATOM 1326 N N . GLY A 1 178 ? -13.457 13.833 2.337 1.00 89.44 178 GLY A N 1
ATOM 1327 C CA . GLY A 1 178 ? -13.178 14.908 3.295 1.00 89.44 178 GLY A CA 1
ATOM 1328 C C . GLY A 1 178 ? -12.075 14.600 4.316 1.00 89.44 178 GLY A C 1
ATOM 1329 O O . GLY A 1 178 ? -11.567 15.531 4.940 1.00 89.44 178 GLY A O 1
ATOM 1330 N N . GLU A 1 179 ? -11.631 13.345 4.453 1.00 94.38 179 GLU A N 1
ATOM 1331 C CA . GLU A 1 179 ? -10.507 13.019 5.335 1.00 94.38 179 GLU A CA 1
ATOM 1332 C C . GLU A 1 179 ? -9.147 13.459 4.761 1.00 94.38 179 GLU A C 1
ATOM 1334 O O . GLU A 1 179 ? -8.945 13.621 3.548 1.00 94.38 179 GLU A O 1
ATOM 1339 N N . ARG A 1 180 ? -8.163 13.643 5.652 1.00 95.19 180 ARG A N 1
ATOM 1340 C CA . ARG A 1 180 ? -6.771 13.867 5.243 1.00 95.19 180 ARG A CA 1
ATOM 1341 C C . ARG A 1 180 ? -6.206 12.586 4.616 1.00 95.19 180 ARG A C 1
ATOM 1343 O O . ARG A 1 180 ? -6.472 11.503 5.133 1.00 95.19 180 ARG A O 1
ATOM 1350 N N . PRO A 1 181 ? -5.425 12.682 3.526 1.00 97.06 181 PRO A N 1
ATOM 1351 C CA . PRO A 1 181 ? -4.807 11.502 2.944 1.00 97.06 181 PRO A CA 1
ATOM 1352 C C . PRO A 1 181 ? -3.767 10.914 3.900 1.00 97.06 181 PRO A C 1
ATOM 1354 O O . PRO A 1 181 ? -2.926 11.646 4.422 1.00 97.06 181 PRO A O 1
ATOM 1357 N N . PHE A 1 182 ? -3.813 9.597 4.100 1.00 97.88 182 PHE A N 1
ATOM 1358 C CA . PHE A 1 182 ? -2.785 8.866 4.848 1.00 97.88 182 PHE A CA 1
ATOM 1359 C C . PHE A 1 182 ? -1.594 8.495 3.952 1.00 97.88 182 PHE A C 1
ATOM 1361 O O . PHE A 1 182 ? -0.491 8.277 4.441 1.00 97.88 182 PHE A O 1
ATOM 1368 N N . LEU A 1 183 ? -1.798 8.462 2.631 1.00 97.81 183 LEU A N 1
ATOM 1369 C CA . LEU A 1 183 ? -0.741 8.298 1.639 1.00 97.81 183 LEU A CA 1
ATOM 1370 C C . LEU A 1 183 ? -0.976 9.259 0.469 1.00 97.81 183 LEU A C 1
ATOM 1372 O O . LEU A 1 183 ? -2.087 9.380 -0.050 1.00 97.81 183 LEU A O 1
ATOM 1376 N N . MET A 1 184 ? 0.091 9.935 0.049 1.00 95.75 184 MET A N 1
ATOM 1377 C CA . MET A 1 184 ? 0.124 10.794 -1.131 1.00 95.75 184 MET A CA 1
ATOM 1378 C C . MET A 1 184 ? 1.310 10.387 -2.000 1.00 95.75 184 MET A C 1
ATOM 1380 O O . MET A 1 184 ? 2.442 10.333 -1.519 1.00 95.75 184 MET A O 1
ATOM 1384 N N . LEU A 1 185 ? 1.038 10.118 -3.273 1.00 94.06 185 LEU A N 1
ATOM 1385 C CA . LEU A 1 185 ? 2.030 9.761 -4.283 1.00 94.06 185 LEU A CA 1
ATOM 1386 C C . LEU A 1 185 ? 1.985 10.775 -5.424 1.00 94.06 185 LEU A C 1
ATOM 1388 O O . LEU A 1 185 ? 0.925 11.329 -5.720 1.00 94.06 185 LEU A O 1
ATOM 1392 N N . VAL A 1 186 ? 3.128 11.006 -6.065 1.00 89.00 186 VAL A N 1
ATOM 1393 C CA . VAL A 1 186 ? 3.233 11.916 -7.208 1.00 89.00 186 VAL A CA 1
ATOM 1394 C C . VAL A 1 186 ? 3.396 11.079 -8.475 1.00 89.00 186 VAL A C 1
ATOM 1396 O O . VAL A 1 186 ? 4.355 10.332 -8.612 1.00 89.00 186 VAL A O 1
ATOM 1399 N N . GLU A 1 187 ? 2.461 11.174 -9.411 1.00 77.19 187 GLU A N 1
ATOM 1400 C CA . GLU A 1 187 ? 2.481 10.366 -10.632 1.00 77.19 187 GLU A CA 1
ATOM 1401 C C . GLU A 1 187 ? 2.848 11.211 -11.852 1.00 77.19 187 GLU A C 1
ATOM 1403 O O . GLU A 1 187 ? 2.336 12.311 -12.058 1.00 77.19 187 GLU A O 1
ATOM 1408 N N . TRP A 1 188 ? 3.721 10.657 -12.693 1.00 63.34 188 TRP A N 1
ATOM 1409 C CA . TRP A 1 188 ? 3.825 11.060 -14.091 1.00 63.34 188 TRP A CA 1
ATOM 1410 C C . TRP A 1 188 ? 2.824 10.249 -14.897 1.00 63.34 188 TRP A C 1
ATOM 1412 O O . TRP A 1 188 ? 2.687 9.043 -14.690 1.00 63.34 188 TRP A O 1
ATOM 1422 N N . ILE A 1 189 ? 2.144 10.897 -15.831 1.00 52.62 189 ILE A N 1
ATOM 1423 C CA . ILE A 1 189 ? 1.123 10.240 -16.639 1.00 52.62 189 ILE A CA 1
ATOM 1424 C C . ILE A 1 189 ? 1.733 10.027 -18.009 1.00 52.62 189 ILE A C 1
ATOM 1426 O O . ILE A 1 189 ? 1.829 10.958 -18.807 1.00 52.62 189 ILE A O 1
ATOM 1430 N N . ALA A 1 190 ? 2.203 8.801 -18.222 1.00 47.72 190 ALA A N 1
ATOM 1431 C CA . ALA A 1 190 ? 2.775 8.345 -19.483 1.00 47.72 190 ALA A CA 1
ATOM 1432 C C . ALA A 1 190 ? 1.705 8.182 -20.562 1.00 47.72 190 ALA A C 1
ATOM 1434 O O . ALA A 1 190 ? 0.651 7.560 -20.283 1.00 47.72 190 ALA A O 1
#

Solvent-accessible surface area (backbone atoms only — not comparable to full-atom values): 11025 Å² total; per-residue (Å²): 140,84,80,88,84,82,81,84,79,82,80,79,79,78,75,80,80,76,73,76,81,75,56,75,65,49,74,47,78,36,52,26,18,90,66,80,60,60,65,21,40,28,35,37,35,86,60,38,36,42,35,34,50,39,66,59,35,52,48,30,39,70,60,28,64,68,65,81,78,83,69,92,76,76,81,75,63,88,81,61,70,78,46,92,48,69,68,44,44,52,33,33,52,48,8,53,21,25,47,45,57,74,66,32,65,70,46,90,68,58,50,99,65,55,15,41,31,25,48,48,88,65,40,52,75,71,25,51,54,51,56,52,54,31,36,72,69,26,64,20,20,36,32,39,83,90,49,90,64,68,37,64,46,32,29,41,35,37,36,42,84,48,66,54,97,51,71,76,18,38,40,36,35,18,71,45,90,92,52,74,60,63,44,78,47,79,38,80,40,120

Mean predicted aligned error: 10.48 Å

Sequence (190 aa):
MALRRIGAFALALALPTAAAAQTPATSQRIATAAAIAAPCLSIEAGSVMVSLPLVDLERAVVARPQPPQKENDRAADLDAPLWRDESERLALIRGNRAAQLLASPRLPGHDRYGCLRAALEDVPGDARYLIGAMLERGDAAVWRSDEAGLRDAVLVTRTNPRRGDGPMGTVLYRLDEGERPFLMLVEWIA

Radius of gyration: 25.34 Å; Cα contacts (8 Å, |Δi|>4): 330; chains: 1; bounding box: 48×94×56 Å